Protein AF-A0A948UMJ8-F1 (afdb_monomer_lite)

Sequence (281 aa):
MEESSENLFSGTKPPDIFIKQEVIEQEKKIYLKTPEEKRLETEEIKVDENGNKLIKELKGGVNKVYTIKFKNGGLGIFKPKSGEAFTATETLPGSQRERAAYLVNKFLGFDLIPTTVIREIDGEIGSLQEFIPDTKAYDGELDKFSLIDLGLLDYINFNRDRHPANLLTEKTNNKKIHAIDNGLTFTKIKMLGGGFIKDYPDVVKIRDIIFCDTPIPENTRERIEEFLSNKEKKELLRGSLSELLGHNNTEACFKRIEKVGQFAKKGKIETTDLLEKMTFE

Structure (mmCIF, N/CA/C/O backbone):
data_AF-A0A948UMJ8-F1
#
_entry.id   AF-A0A948UMJ8-F1
#
loop_
_atom_site.group_PDB
_atom_site.id
_atom_site.type_symbol
_atom_site.label_atom_id
_atom_site.label_alt_id
_atom_site.label_comp_id
_atom_site.label_asym_id
_atom_site.label_entity_id
_atom_site.label_seq_id
_atom_site.pdbx_PDB_ins_code
_atom_site.Cartn_x
_atom_site.Cartn_y
_atom_site.Cartn_z
_atom_site.occupancy
_atom_site.B_iso_or_equiv
_atom_site.auth_seq_id
_atom_site.auth_comp_id
_atom_site.auth_asym_id
_atom_site.auth_atom_id
_atom_site.pdbx_PDB_model_num
ATOM 1 N N . MET A 1 1 ? -75.980 -9.415 -27.166 1.00 40.09 1 MET A N 1
ATOM 2 C CA . MET A 1 1 ? -75.188 -10.107 -28.195 1.00 40.09 1 MET A CA 1
ATOM 3 C C . MET A 1 1 ? -73.792 -9.551 -28.097 1.00 40.09 1 MET A C 1
ATOM 5 O O . MET A 1 1 ? -73.634 -8.337 -28.068 1.00 40.09 1 MET A O 1
ATOM 9 N N . GLU A 1 2 ? -72.866 -10.464 -27.848 1.00 41.66 2 GLU A N 1
ATOM 10 C CA . GLU A 1 2 ? -71.433 -10.262 -27.679 1.00 41.66 2 GLU A CA 1
ATOM 11 C C . GLU A 1 2 ? -70.816 -9.581 -28.902 1.00 41.66 2 GLU A C 1
ATOM 13 O O . GLU A 1 2 ? -71.242 -9.851 -30.019 1.00 41.66 2 GLU A O 1
ATOM 18 N N . GLU A 1 3 ? -69.782 -8.767 -28.688 1.00 37.72 3 GLU A N 1
ATOM 19 C CA . GLU A 1 3 ? -68.502 -9.003 -29.358 1.00 37.72 3 GLU A CA 1
ATOM 20 C C . GLU A 1 3 ? -67.358 -8.287 -28.630 1.00 37.72 3 GLU A C 1
ATOM 22 O O . GLU A 1 3 ? -67.448 -7.142 -28.187 1.00 37.72 3 GLU A O 1
ATOM 27 N N . SER A 1 4 ? -66.304 -9.067 -28.452 1.00 36.50 4 SER A N 1
ATOM 28 C CA . SER A 1 4 ? -65.063 -8.847 -27.730 1.00 36.50 4 SER A CA 1
ATOM 29 C C . SER A 1 4 ? -64.050 -8.043 -28.545 1.00 36.50 4 SER A C 1
ATOM 31 O O . SER A 1 4 ? -63.768 -8.398 -29.686 1.00 36.50 4 SER A O 1
ATOM 33 N N . SER A 1 5 ? -63.393 -7.059 -27.929 1.00 38.06 5 SER A N 1
ATOM 34 C CA . SER A 1 5 ? -62.095 -6.559 -28.400 1.00 38.06 5 SER A CA 1
ATOM 35 C C . SER A 1 5 ? -61.016 -6.931 -27.383 1.00 38.06 5 SER A C 1
ATOM 37 O O . SER A 1 5 ? -60.951 -6.357 -26.293 1.00 38.06 5 SER A O 1
ATOM 39 N N . GLU A 1 6 ? -60.213 -7.933 -27.732 1.00 39.62 6 GLU A N 1
ATOM 40 C CA . GLU A 1 6 ? -59.090 -8.437 -26.947 1.00 39.62 6 GLU A CA 1
ATOM 41 C C . GLU A 1 6 ? -57.933 -7.433 -26.849 1.00 39.62 6 GLU A C 1
ATOM 43 O O . GLU A 1 6 ? -57.590 -6.714 -27.788 1.00 39.62 6 GLU A O 1
ATOM 48 N N . ASN A 1 7 ? -57.310 -7.447 -25.671 1.00 41.66 7 ASN A N 1
ATOM 49 C CA . ASN A 1 7 ? -56.039 -6.821 -25.337 1.00 41.66 7 ASN A CA 1
ATOM 50 C C . ASN A 1 7 ? -54.897 -7.305 -26.245 1.00 41.66 7 ASN A C 1
ATOM 52 O O . ASN A 1 7 ? -54.567 -8.488 -26.245 1.00 41.66 7 ASN A O 1
ATOM 56 N N . LEU A 1 8 ? -54.174 -6.370 -26.864 1.00 39.19 8 LEU A N 1
ATOM 57 C CA . LEU A 1 8 ? -52.801 -6.580 -27.333 1.00 39.19 8 LEU A CA 1
ATOM 58 C C . LEU A 1 8 ? -51.917 -5.416 -26.874 1.00 39.19 8 LEU A C 1
ATOM 60 O O . LEU A 1 8 ? -51.640 -4.482 -27.615 1.00 39.19 8 LEU A O 1
ATOM 64 N N . PHE A 1 9 ? -51.439 -5.502 -25.634 1.00 38.62 9 PHE A N 1
ATOM 65 C CA . PHE A 1 9 ? -50.182 -4.872 -25.234 1.00 38.62 9 PHE A CA 1
ATOM 66 C C . PHE A 1 9 ? -49.319 -5.941 -24.570 1.00 38.62 9 PHE A C 1
ATOM 68 O O . PHE A 1 9 ? -49.351 -6.162 -23.361 1.00 38.62 9 PHE A O 1
ATOM 75 N N . SER A 1 10 ? -48.557 -6.646 -25.405 1.00 35.97 10 SER A N 1
ATOM 76 C CA . SER A 1 10 ? -47.444 -7.481 -24.975 1.00 35.97 10 SER A CA 1
ATOM 77 C C . SER A 1 10 ? -46.364 -6.578 -24.378 1.00 35.97 10 SER A C 1
ATOM 79 O O . SER A 1 10 ? -45.594 -5.946 -25.102 1.00 35.97 10 SER A O 1
ATOM 81 N N . GLY A 1 11 ? -46.311 -6.502 -23.050 1.00 39.62 11 GLY A N 1
ATOM 82 C CA . GLY A 1 11 ? -45.173 -5.940 -22.337 1.00 39.62 11 GLY A CA 1
ATOM 83 C C . GLY A 1 11 ? -43.958 -6.843 -22.522 1.00 39.62 11 GLY A C 1
ATOM 84 O O . GLY A 1 11 ? -43.756 -7.784 -21.757 1.00 39.62 11 GLY A O 1
ATOM 85 N N . THR A 1 12 ? -43.137 -6.577 -23.536 1.00 41.31 12 THR A N 1
ATOM 86 C CA . THR A 1 12 ? -41.792 -7.147 -23.603 1.00 41.31 12 THR A CA 1
ATOM 87 C C . THR A 1 12 ? -40.959 -6.493 -22.508 1.00 41.31 12 THR A C 1
ATOM 89 O O . THR A 1 12 ? -40.536 -5.343 -22.628 1.00 41.31 12 THR A O 1
ATOM 92 N N . LYS A 1 13 ? -40.756 -7.230 -21.414 1.00 50.97 13 LYS A N 1
ATOM 93 C CA . LYS A 1 13 ? -39.723 -6.953 -20.411 1.00 50.97 13 LYS A CA 1
ATOM 94 C C . LYS A 1 13 ? -38.391 -6.749 -21.162 1.00 50.97 13 LYS A C 1
ATOM 96 O O . LYS A 1 13 ? -38.086 -7.582 -22.020 1.00 50.97 13 LYS A O 1
ATOM 101 N N . PRO A 1 14 ? -37.619 -5.672 -20.922 1.00 42.00 14 PRO A N 1
ATOM 102 C CA . PRO A 1 14 ? -36.319 -5.522 -21.569 1.00 42.00 14 PRO A CA 1
ATOM 103 C C . PRO A 1 14 ? -35.438 -6.741 -21.230 1.00 42.00 14 PRO A C 1
ATOM 105 O O . PRO A 1 14 ? -35.527 -7.259 -20.114 1.00 42.00 14 PRO A O 1
ATOM 108 N N . PRO A 1 15 ? -34.659 -7.254 -22.198 1.00 44.62 15 PRO A N 1
ATOM 109 C CA . PRO A 1 15 ? -34.126 -8.608 -22.143 1.00 44.62 15 PRO A CA 1
ATOM 110 C C . PRO A 1 15 ? -33.009 -8.744 -21.106 1.00 44.62 15 PRO A C 1
ATOM 112 O O . PRO A 1 15 ? -32.257 -7.801 -20.858 1.00 44.62 15 PRO A O 1
ATOM 115 N N . ASP A 1 16 ? -32.858 -9.970 -20.597 1.00 51.19 16 ASP A N 1
ATOM 116 C CA . ASP A 1 16 ? -31.855 -10.498 -19.650 1.00 51.19 16 ASP A CA 1
ATOM 117 C C . ASP A 1 16 ? -30.377 -10.146 -19.934 1.00 51.19 16 ASP A C 1
ATOM 119 O O . ASP A 1 16 ? -29.485 -10.563 -19.199 1.00 51.19 16 ASP A O 1
ATOM 123 N N . ILE A 1 17 ? -30.081 -9.398 -20.996 1.00 44.06 17 ILE A N 1
ATOM 124 C CA . ILE A 1 17 ? -28.739 -8.965 -21.393 1.00 44.06 17 ILE A CA 1
ATOM 125 C C . ILE A 1 17 ? -28.171 -7.956 -20.390 1.00 44.06 17 ILE A C 1
ATOM 127 O O . ILE A 1 17 ? -27.034 -8.126 -19.963 1.00 44.06 17 ILE A O 1
ATOM 131 N N . PHE A 1 18 ? -28.956 -6.962 -19.958 1.00 46.62 18 PHE A N 1
ATOM 132 C CA . PHE A 1 18 ? -28.489 -5.983 -18.965 1.00 46.62 18 PHE A CA 1
ATOM 133 C C . PHE A 1 18 ? -28.234 -6.637 -17.605 1.00 46.62 18 PHE A C 1
ATOM 135 O O . PHE A 1 18 ? -27.192 -6.408 -17.002 1.00 46.62 18 PHE A O 1
ATOM 142 N N . ILE A 1 19 ? -29.127 -7.541 -17.187 1.00 49.91 19 ILE A N 1
ATOM 143 C CA . ILE A 1 19 ? -28.974 -8.306 -15.945 1.00 49.91 19 ILE A CA 1
ATOM 144 C C . ILE A 1 19 ? -27.747 -9.221 -16.036 1.00 49.91 19 ILE A C 1
ATOM 146 O O . ILE A 1 19 ? -26.950 -9.260 -15.109 1.00 49.91 19 ILE A O 1
ATOM 150 N N . LYS A 1 20 ? -27.528 -9.919 -17.160 1.00 50.47 20 LYS A N 1
ATOM 151 C CA . LYS A 1 20 ? -26.318 -10.737 -17.350 1.00 50.47 20 LYS A CA 1
ATOM 152 C C . LYS A 1 20 ? -25.042 -9.907 -17.332 1.00 50.47 20 LYS A C 1
ATOM 154 O O . LYS A 1 20 ? -24.044 -10.376 -16.806 1.00 50.47 20 LYS A O 1
ATOM 159 N N . GLN A 1 21 ? -25.049 -8.708 -17.904 1.00 48.19 21 GLN A N 1
ATOM 160 C CA . GLN A 1 21 ? -23.859 -7.866 -17.974 1.00 48.19 21 GLN A CA 1
ATOM 161 C C . GLN A 1 21 ? -23.515 -7.256 -16.608 1.00 48.19 21 GLN A C 1
ATOM 163 O O . GLN A 1 21 ? -22.356 -7.326 -16.206 1.00 48.19 21 GLN A O 1
ATOM 168 N N . GLU A 1 22 ? -24.515 -6.796 -15.848 1.00 51.66 22 GLU A N 1
ATOM 169 C CA . GLU A 1 22 ? -24.345 -6.370 -14.452 1.00 51.66 22 GLU A CA 1
ATOM 170 C C . GLU A 1 22 ? -23.918 -7.526 -13.542 1.00 51.66 22 GLU A C 1
ATOM 172 O O . GLU A 1 22 ? -23.031 -7.350 -12.711 1.00 51.66 22 GLU A O 1
ATOM 177 N N . VAL A 1 23 ? -24.493 -8.721 -13.716 1.00 48.59 23 VAL A N 1
ATOM 178 C CA . VAL A 1 23 ? -24.097 -9.921 -12.963 1.00 48.59 23 VAL A CA 1
ATOM 179 C C . VAL A 1 23 ? -22.668 -10.331 -13.317 1.00 48.59 23 VAL A C 1
ATOM 181 O O . VAL A 1 23 ? -21.894 -10.588 -12.409 1.00 48.59 23 VAL A O 1
ATOM 184 N N . ILE A 1 24 ? -22.255 -10.296 -14.589 1.00 54.78 24 ILE A N 1
ATOM 185 C CA . ILE A 1 24 ? -20.867 -10.581 -14.998 1.00 54.78 24 ILE A CA 1
ATOM 186 C C . ILE A 1 24 ? -19.894 -9.521 -14.457 1.00 54.78 24 ILE A C 1
ATOM 188 O O . ILE A 1 24 ? -18.787 -9.861 -14.039 1.00 54.78 24 ILE A O 1
ATOM 192 N N . GLU A 1 25 ? -20.266 -8.241 -14.441 1.00 56.72 25 GLU A N 1
ATOM 193 C CA . GLU A 1 25 ? -19.445 -7.172 -13.854 1.00 56.72 25 GLU A CA 1
ATOM 194 C C . GLU A 1 25 ? -19.357 -7.276 -12.326 1.00 56.72 25 GLU A C 1
ATOM 196 O O . GLU A 1 25 ? -18.274 -7.100 -11.758 1.00 56.72 25 GLU A O 1
ATOM 201 N N . GLN A 1 26 ? -20.455 -7.628 -11.653 1.00 51.12 26 GLN A N 1
ATOM 202 C CA . GLN A 1 26 ? -20.472 -7.924 -10.220 1.00 51.12 26 GLN A CA 1
ATOM 203 C C . GLN A 1 26 ? -19.670 -9.188 -9.891 1.00 51.12 26 GLN A C 1
ATOM 205 O O . GLN A 1 26 ? -18.878 -9.178 -8.952 1.00 51.12 26 GLN A O 1
ATOM 210 N N . GLU A 1 27 ? -19.797 -10.255 -10.674 1.00 46.44 27 GLU A N 1
ATOM 211 C CA . GLU A 1 27 ? -19.058 -11.508 -10.499 1.00 46.44 27 GLU A CA 1
ATOM 212 C C . GLU A 1 27 ? -17.559 -11.317 -10.758 1.00 46.44 27 GLU A C 1
ATOM 214 O O . GLU A 1 27 ? -16.745 -11.790 -9.962 1.00 46.44 27 GLU A O 1
ATOM 219 N N . LYS A 1 28 ? -17.165 -10.527 -11.770 1.00 54.09 28 LYS A N 1
ATOM 220 C CA . LYS A 1 28 ? -15.768 -10.091 -11.961 1.00 54.09 28 LYS A CA 1
ATOM 221 C C . LYS A 1 28 ? -15.257 -9.277 -10.769 1.00 54.09 28 LYS A C 1
ATOM 223 O O . LYS A 1 28 ? -14.134 -9.505 -10.320 1.00 54.09 28 LYS A O 1
ATOM 228 N N . LYS A 1 29 ? -16.078 -8.386 -10.193 1.00 51.78 29 LYS A N 1
ATOM 229 C CA . LYS A 1 29 ? -15.758 -7.667 -8.941 1.00 51.78 29 LYS A CA 1
ATOM 230 C C . LYS A 1 29 ? -15.616 -8.604 -7.730 1.00 51.78 29 LYS A C 1
ATOM 232 O O . LYS A 1 29 ? -14.800 -8.330 -6.851 1.00 51.78 29 LYS A O 1
ATOM 237 N N . ILE A 1 30 ? -16.367 -9.706 -7.668 1.00 49.25 30 ILE A N 1
ATOM 238 C CA . ILE A 1 30 ? -16.351 -10.680 -6.560 1.00 49.25 30 ILE A CA 1
ATOM 239 C C . ILE A 1 30 ? -15.169 -11.658 -6.657 1.00 49.25 30 ILE A C 1
ATOM 241 O O . ILE A 1 30 ? -14.603 -12.014 -5.618 1.00 49.25 30 ILE A O 1
ATOM 245 N N . TYR A 1 31 ? -14.765 -12.057 -7.870 1.00 51.31 31 TYR A N 1
ATOM 246 C CA . TYR A 1 31 ? -13.582 -12.900 -8.118 1.00 51.31 31 TYR A CA 1
ATOM 247 C C . TYR A 1 31 ? -12.265 -12.181 -7.797 1.00 51.31 31 TYR A C 1
ATOM 249 O O . TYR A 1 31 ? -11.234 -12.808 -7.564 1.00 51.31 31 TYR A O 1
ATOM 257 N N . LEU A 1 32 ? -12.312 -10.850 -7.745 1.00 59.06 32 LEU A N 1
ATOM 258 C CA . LEU A 1 32 ? -11.172 -10.012 -7.421 1.00 59.06 32 LEU A CA 1
ATOM 259 C C . LEU A 1 32 ? -10.851 -9.952 -5.936 1.00 59.06 32 LEU A C 1
ATOM 261 O O . LEU A 1 32 ? -9.694 -9.706 -5.621 1.00 59.06 32 LEU A O 1
ATOM 265 N N . LYS A 1 33 ? -11.810 -10.140 -5.024 1.00 81.31 33 LYS A N 1
ATOM 266 C CA . LYS A 1 33 ? -11.553 -9.958 -3.587 1.00 81.31 33 LYS A CA 1
ATOM 267 C C . LYS A 1 33 ? -11.060 -11.250 -2.940 1.00 81.31 33 LYS A C 1
ATOM 269 O O . LYS A 1 33 ? -11.767 -12.260 -2.969 1.00 81.31 33 LYS A O 1
ATOM 274 N N . THR A 1 34 ? -9.876 -11.211 -2.330 1.00 89.38 34 THR A N 1
ATOM 275 C CA . THR A 1 34 ? -9.328 -12.332 -1.560 1.00 89.38 34 THR A CA 1
ATOM 276 C C . THR A 1 34 ? -10.175 -12.595 -0.309 1.00 89.38 34 THR A C 1
ATOM 278 O O . THR A 1 34 ? -10.937 -11.719 0.123 1.00 89.38 34 THR A O 1
ATOM 281 N N . PRO A 1 35 ? -10.069 -13.789 0.299 1.00 91.62 35 PRO A N 1
ATOM 282 C CA . PRO A 1 35 ? -10.688 -14.063 1.593 1.00 91.62 35 PRO A CA 1
ATOM 283 C C . PRO A 1 35 ? -10.320 -13.027 2.665 1.00 91.62 35 PRO A C 1
ATOM 285 O O . PRO A 1 35 ? -11.179 -12.624 3.446 1.00 91.62 35 PRO A O 1
ATOM 288 N N . GLU A 1 36 ? -9.080 -12.541 2.667 1.00 92.94 36 GLU A N 1
ATOM 289 C CA . GLU A 1 36 ? -8.581 -11.535 3.608 1.00 92.94 36 GLU A CA 1
ATOM 290 C C . GLU A 1 36 ? -9.235 -10.168 3.375 1.00 92.94 36 GLU A C 1
ATOM 292 O O . GLU A 1 36 ? -9.613 -9.502 4.339 1.00 92.94 36 GLU A O 1
ATOM 297 N N . GLU A 1 37 ? -9.428 -9.762 2.114 1.00 95.56 37 GLU A N 1
ATOM 298 C CA . GLU A 1 37 ? -10.156 -8.531 1.783 1.00 95.56 37 GLU A CA 1
ATOM 299 C C . GLU A 1 37 ? -11.614 -8.623 2.231 1.00 95.56 37 GLU A C 1
ATOM 301 O O . GLU A 1 37 ? -12.102 -7.726 2.916 1.00 95.56 37 GLU A O 1
ATOM 306 N N . LYS A 1 38 ? -12.294 -9.732 1.908 1.00 94.19 38 LYS A N 1
ATOM 307 C CA . LYS A 1 38 ? -13.682 -9.966 2.335 1.00 94.19 38 LYS A CA 1
ATOM 308 C C . LYS A 1 38 ? -13.790 -9.931 3.857 1.00 94.19 38 LYS A C 1
ATOM 310 O O . LYS A 1 38 ? -14.655 -9.241 4.385 1.00 94.19 38 LYS A O 1
ATOM 315 N N . ARG A 1 39 ? -12.865 -10.592 4.562 1.00 94.50 39 ARG A N 1
ATOM 316 C CA . ARG A 1 39 ? -12.780 -10.555 6.026 1.00 94.50 39 ARG A CA 1
ATOM 317 C C . ARG A 1 39 ? -12.655 -9.121 6.534 1.00 94.50 39 ARG A C 1
ATOM 319 O O . ARG A 1 39 ? -13.439 -8.727 7.385 1.00 94.50 39 ARG A O 1
ATOM 326 N N . LEU A 1 40 ? -11.713 -8.325 6.031 1.00 95.81 40 LEU A N 1
ATOM 327 C CA . LEU A 1 40 ? -11.545 -6.941 6.494 1.00 95.81 40 LEU A CA 1
ATOM 328 C C . LEU A 1 40 ? -12.759 -6.055 6.202 1.00 95.81 40 LEU A C 1
ATOM 330 O O . LEU A 1 40 ? -13.041 -5.151 6.986 1.00 95.81 40 LEU A O 1
ATOM 334 N N . GLU A 1 41 ? -13.479 -6.297 5.110 1.00 95.06 41 GLU A N 1
ATOM 335 C CA . GLU A 1 41 ? -14.687 -5.546 4.758 1.00 95.06 41 GLU A CA 1
ATOM 336 C C . GLU A 1 41 ? -15.872 -5.886 5.666 1.00 95.06 41 GLU A C 1
ATOM 338 O O . GLU A 1 41 ? -16.593 -4.983 6.093 1.00 95.06 41 GLU A O 1
ATOM 343 N N . THR A 1 42 ? -16.069 -7.170 5.980 1.00 94.50 42 THR A N 1
ATOM 344 C CA . THR A 1 42 ? -17.302 -7.644 6.627 1.00 94.50 42 THR A CA 1
ATOM 345 C C . THR A 1 42 ? -17.156 -7.941 8.112 1.00 94.50 42 THR A C 1
ATOM 347 O O . THR A 1 42 ? -18.157 -7.954 8.820 1.00 94.50 42 THR A O 1
ATOM 350 N N . GLU A 1 43 ? -15.943 -8.198 8.604 1.00 96.31 43 GLU A N 1
ATOM 351 C CA . GLU A 1 43 ? -15.731 -8.626 9.986 1.00 96.31 43 GLU A CA 1
ATOM 352 C C . GLU A 1 43 ? -16.216 -7.564 10.976 1.00 96.31 43 GLU A C 1
ATOM 354 O O . GLU A 1 43 ? -15.900 -6.373 10.861 1.00 96.31 43 GLU A O 1
ATOM 359 N N . GLU A 1 44 ? -16.984 -8.006 11.967 1.00 96.81 44 GLU A N 1
ATOM 360 C CA . GLU A 1 44 ? -17.596 -7.124 12.946 1.00 96.81 44 GLU A CA 1
ATOM 361 C C . GLU A 1 44 ? -16.558 -6.573 13.925 1.00 96.81 44 GLU A C 1
ATOM 363 O O . GLU A 1 44 ? -15.671 -7.276 14.417 1.00 96.81 44 GLU A O 1
ATOM 368 N N . ILE A 1 45 ? -16.692 -5.289 14.249 1.00 97.25 45 ILE A N 1
ATOM 369 C CA . ILE A 1 45 ? -15.846 -4.646 15.252 1.00 97.25 45 ILE A CA 1
ATOM 370 C C . ILE A 1 45 ? -16.285 -5.144 16.629 1.00 97.25 45 ILE A C 1
ATOM 372 O O . ILE A 1 45 ? -17.474 -5.163 16.955 1.00 97.25 45 ILE A O 1
ATOM 376 N N . LYS A 1 46 ? -15.318 -5.571 17.441 1.00 97.25 46 LYS A N 1
ATOM 377 C CA . LYS A 1 46 ? -15.565 -6.026 18.806 1.00 97.25 46 LYS A CA 1
ATOM 378 C C . LYS A 1 46 ? -16.089 -4.862 19.642 1.00 97.25 46 LYS A C 1
ATOM 380 O O . LYS A 1 46 ? -15.589 -3.749 19.522 1.00 97.25 46 LYS A O 1
ATOM 385 N N . VAL A 1 47 ? -17.054 -5.144 20.510 1.00 96.44 47 VAL A N 1
ATOM 386 C CA . VAL A 1 47 ? -17.577 -4.195 21.499 1.00 96.44 47 VAL A CA 1
ATOM 387 C C . VAL A 1 47 ? -17.114 -4.576 22.906 1.00 96.44 47 VAL A C 1
ATOM 389 O O . VAL A 1 47 ? -16.825 -5.750 23.164 1.00 96.44 47 VAL A O 1
ATOM 392 N N . ASP A 1 48 ? -16.981 -3.587 23.786 1.00 94.75 48 ASP A N 1
ATOM 393 C CA . ASP A 1 48 ? -16.744 -3.787 25.217 1.00 94.75 48 ASP A CA 1
ATOM 394 C C . ASP A 1 48 ? -18.044 -4.122 25.977 1.00 94.75 48 ASP A C 1
ATOM 396 O O . ASP A 1 48 ? -19.125 -4.226 25.393 1.00 94.75 48 ASP A O 1
ATOM 400 N N . GLU A 1 49 ? -17.932 -4.309 27.293 1.00 94.25 49 GLU A N 1
ATOM 401 C CA . GLU A 1 49 ? -19.058 -4.599 28.197 1.00 94.25 49 GLU A CA 1
ATOM 402 C C . GLU A 1 49 ? -20.112 -3.481 28.264 1.00 94.25 49 GLU A C 1
ATOM 404 O O . GLU A 1 49 ? -21.258 -3.738 28.622 1.00 94.25 49 GLU A O 1
ATOM 409 N N . ASN A 1 50 ? -19.743 -2.261 27.865 1.00 93.50 50 ASN A N 1
ATOM 410 C CA . ASN A 1 50 ? -20.615 -1.090 27.828 1.00 93.50 50 ASN A CA 1
ATOM 411 C C . ASN A 1 50 ? -21.222 -0.863 26.430 1.00 93.50 50 ASN A C 1
ATOM 413 O O . ASN A 1 50 ? -21.945 0.110 26.224 1.00 93.50 50 ASN A O 1
ATOM 417 N N . GLY A 1 51 ? -20.934 -1.743 25.463 1.00 91.38 51 GLY A N 1
ATOM 418 C CA . GLY A 1 51 ? -21.413 -1.647 24.085 1.00 91.38 51 GLY A CA 1
ATOM 419 C C . GLY A 1 51 ? -20.593 -0.721 23.180 1.00 91.38 51 GLY A C 1
ATOM 420 O O . GLY A 1 51 ? -20.981 -0.507 22.031 1.00 91.38 51 GLY A O 1
ATOM 421 N N . ASN A 1 52 ? -19.452 -0.198 23.637 1.00 93.56 52 ASN A N 1
ATOM 422 C CA . ASN A 1 52 ? -18.597 0.663 22.820 1.00 93.56 52 ASN A CA 1
ATOM 423 C C . ASN A 1 52 ? -17.722 -0.172 21.886 1.00 93.56 52 ASN A C 1
ATOM 425 O O . ASN A 1 52 ? -17.095 -1.146 22.308 1.00 93.56 52 ASN A O 1
ATOM 429 N N . LYS A 1 53 ? -17.615 0.233 20.616 1.00 94.56 53 LYS A N 1
ATOM 430 C CA . LYS A 1 53 ? -16.689 -0.388 19.661 1.00 94.56 53 LYS A CA 1
ATOM 431 C C . LYS A 1 53 ? -15.242 -0.201 20.120 1.00 94.56 53 LYS A C 1
ATOM 433 O O . LYS A 1 53 ? -14.835 0.893 20.502 1.00 94.56 53 LYS A O 1
ATOM 438 N N . LEU A 1 54 ? -14.442 -1.261 20.027 1.00 95.38 54 LEU A N 1
ATOM 439 C CA . LEU A 1 54 ? -13.017 -1.256 20.351 1.00 95.38 54 LEU A CA 1
ATOM 440 C C . LEU A 1 54 ? -12.205 -0.600 19.229 1.00 95.38 54 LEU A C 1
ATOM 442 O O . LEU A 1 54 ? -11.510 -1.265 18.455 1.00 95.38 54 LEU A O 1
ATOM 446 N N . ILE A 1 55 ? -12.322 0.723 19.172 1.00 95.38 55 ILE A N 1
ATOM 447 C CA . ILE A 1 55 ? -11.629 1.625 18.260 1.00 95.38 55 ILE A CA 1
ATOM 448 C C . ILE A 1 55 ? -10.786 2.570 19.111 1.00 95.38 55 ILE A C 1
ATOM 450 O O . ILE A 1 55 ? -11.309 3.256 19.987 1.00 95.38 55 ILE A O 1
ATOM 454 N N . LYS A 1 56 ? -9.473 2.610 18.880 1.00 95.69 56 LYS A N 1
ATOM 455 C CA . LYS A 1 56 ? -8.558 3.458 19.654 1.00 95.69 56 LYS A CA 1
ATOM 456 C C . LYS A 1 56 ? -7.658 4.266 18.739 1.00 95.69 56 LYS A C 1
ATOM 458 O O . LYS A 1 56 ? -6.907 3.695 17.952 1.00 95.69 56 LYS A O 1
ATOM 463 N N . GLU A 1 57 ? -7.691 5.584 18.892 1.00 94.62 57 GLU A N 1
ATOM 464 C CA . GLU A 1 57 ? -6.809 6.496 18.167 1.00 94.62 57 GLU A CA 1
ATOM 465 C C . GLU A 1 57 ? -5.337 6.288 18.564 1.00 94.62 57 GLU A C 1
ATOM 467 O O . GLU A 1 57 ? -4.989 6.213 19.749 1.00 94.62 57 GLU A O 1
ATOM 472 N N . LEU A 1 58 ? -4.468 6.204 17.559 1.00 91.06 58 LEU A N 1
ATOM 473 C CA . LEU A 1 58 ? -3.022 6.268 17.701 1.00 91.06 58 LEU A CA 1
ATOM 474 C C . LEU A 1 58 ? -2.591 7.733 17.642 1.00 91.06 58 LEU A C 1
ATOM 476 O O . LEU A 1 58 ? -2.766 8.408 16.631 1.00 91.06 58 LEU A O 1
ATOM 480 N N . LYS A 1 59 ? -2.012 8.222 18.739 1.00 86.94 59 LYS A N 1
ATOM 481 C CA . LYS A 1 59 ? -1.506 9.595 18.836 1.00 86.94 59 LYS A CA 1
ATOM 482 C C . LYS A 1 59 ? -0.080 9.693 18.287 1.00 86.94 59 LYS A C 1
ATOM 484 O O . LYS A 1 59 ? 0.677 8.731 18.375 1.00 86.94 59 LYS A O 1
ATOM 489 N N . GLY A 1 60 ? 0.294 10.879 17.802 1.00 73.88 60 GLY A N 1
ATOM 490 C CA . GLY A 1 60 ? 1.671 11.215 17.406 1.00 73.88 60 GLY A CA 1
ATOM 491 C C . GLY A 1 60 ? 1.912 11.344 15.899 1.00 73.88 60 GLY A C 1
ATOM 492 O O . GLY A 1 60 ? 2.992 11.775 15.509 1.00 73.88 60 GLY A O 1
ATOM 493 N N . GLY A 1 61 ? 0.924 11.014 15.063 1.00 76.62 61 GLY A N 1
ATOM 494 C CA . GLY A 1 61 ? 0.950 11.272 13.620 1.00 76.62 61 GLY A CA 1
ATOM 495 C C . GLY A 1 61 ? 0.287 12.600 13.242 1.00 76.62 61 GLY A C 1
ATOM 496 O O . GLY A 1 61 ? -0.460 13.180 14.028 1.00 76.62 61 GLY A O 1
ATOM 497 N N . VAL A 1 62 ? 0.544 13.067 12.016 1.00 79.94 62 VAL A N 1
ATOM 498 C CA . VAL A 1 62 ? -0.112 14.266 11.452 1.00 79.94 62 VAL A CA 1
ATOM 499 C C . VAL A 1 62 ? -1.555 13.967 11.020 1.00 79.94 62 VAL A C 1
ATOM 501 O O . VAL A 1 62 ? -2.415 14.840 11.081 1.00 79.94 62 VAL A O 1
ATOM 504 N N . ASN A 1 63 ? -1.825 12.722 10.620 1.00 86.19 63 ASN A N 1
ATOM 505 C CA . ASN A 1 63 ? -3.159 12.234 10.277 1.00 86.19 63 ASN A CA 1
ATOM 506 C C . ASN A 1 63 ? -3.771 11.466 11.453 1.00 86.19 63 ASN A C 1
ATOM 508 O O . ASN A 1 63 ? -3.049 10.834 12.228 1.00 86.19 63 ASN A O 1
ATOM 512 N N . LYS A 1 64 ? -5.104 11.445 11.541 1.00 91.38 64 LYS A N 1
ATOM 513 C CA . LYS A 1 64 ? -5.800 10.565 12.488 1.00 91.38 64 LYS A CA 1
ATOM 514 C C . LYS A 1 64 ? -5.677 9.117 12.030 1.00 91.38 64 LYS A C 1
ATOM 516 O O . LYS A 1 64 ? -5.973 8.785 10.882 1.00 91.38 64 LYS A O 1
ATOM 521 N N . VAL A 1 65 ? -5.277 8.251 12.950 1.00 94.50 65 VAL A N 1
ATOM 522 C CA . VAL A 1 65 ? -5.123 6.815 12.717 1.00 94.50 65 VAL A CA 1
ATOM 523 C C . VAL A 1 65 ? -5.767 6.078 13.878 1.00 94.50 65 VAL A C 1
ATOM 525 O O . VAL A 1 65 ? -5.576 6.455 15.030 1.00 94.50 65 VAL A O 1
ATOM 528 N N . TYR A 1 66 ? -6.508 5.014 13.596 1.00 96.94 66 TYR A N 1
ATOM 529 C CA . TYR A 1 66 ? -7.219 4.234 14.601 1.00 96.94 66 TYR A CA 1
ATOM 530 C C . TYR A 1 66 ? -6.824 2.766 14.523 1.00 96.94 66 TYR A C 1
ATOM 532 O O . TYR A 1 66 ? -6.734 2.185 13.447 1.00 96.94 66 TYR A O 1
ATOM 540 N N . THR A 1 67 ? -6.630 2.146 15.677 1.00 97.19 67 THR A N 1
ATOM 541 C CA . THR A 1 67 ? -6.588 0.688 15.811 1.00 97.19 67 THR A CA 1
ATOM 542 C C . THR A 1 67 ? -8.001 0.159 15.993 1.00 97.19 67 THR A C 1
ATOM 544 O O . THR A 1 67 ? -8.767 0.696 16.792 1.00 97.19 67 THR A O 1
ATOM 547 N N . ILE A 1 68 ? -8.332 -0.897 15.258 1.00 97.44 68 ILE A N 1
ATOM 548 C CA . ILE A 1 68 ? -9.617 -1.592 15.297 1.00 97.44 68 ILE A CA 1
ATOM 549 C C . ILE A 1 68 ? -9.374 -3.001 15.820 1.00 97.44 68 ILE A C 1
ATOM 551 O O . ILE A 1 68 ? -8.479 -3.692 15.330 1.00 97.44 68 ILE A O 1
ATOM 555 N N . LYS A 1 69 ? -10.184 -3.446 16.783 1.00 97.50 69 LYS A N 1
ATOM 556 C CA . LYS A 1 69 ? -10.228 -4.853 17.191 1.00 97.50 69 LYS A CA 1
ATOM 557 C C . LYS A 1 69 ? -11.503 -5.508 16.687 1.00 97.50 69 LYS A C 1
ATOM 559 O O . LYS A 1 69 ? -12.601 -5.041 16.975 1.00 97.50 69 LYS A O 1
ATOM 564 N N . PHE A 1 70 ? -11.353 -6.608 15.969 1.00 97.19 70 PHE A N 1
ATOM 565 C CA . PHE A 1 70 ? -12.455 -7.386 15.416 1.00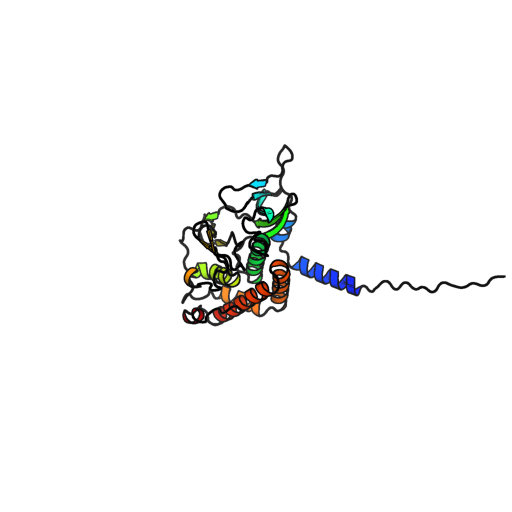 97.19 70 PHE A CA 1
ATOM 566 C C . PHE A 1 70 ? -12.961 -8.453 16.394 1.00 97.19 70 PHE A C 1
ATOM 568 O O . PHE A 1 70 ? -12.241 -8.854 17.318 1.00 97.19 70 PHE A O 1
ATOM 575 N N . LYS A 1 71 ? -14.202 -8.927 16.210 1.00 96.12 71 LYS A N 1
ATOM 576 C CA . LYS A 1 71 ? -14.801 -9.982 17.049 1.00 96.12 71 LYS A CA 1
ATOM 577 C C . LYS A 1 71 ? -14.007 -11.284 16.983 1.00 96.12 71 LYS A C 1
ATOM 579 O O . LYS A 1 71 ? -13.778 -11.890 18.028 1.00 96.12 71 LYS A O 1
ATOM 584 N N . ASN A 1 72 ? -13.506 -11.647 15.803 1.00 93.44 72 ASN A N 1
ATOM 585 C CA . ASN A 1 72 ? -12.621 -12.801 15.604 1.00 93.44 72 ASN A CA 1
ATOM 586 C C . ASN A 1 72 ? -11.218 -12.672 16.247 1.00 93.44 72 ASN A C 1
ATOM 588 O O . ASN A 1 72 ? -10.404 -13.581 16.125 1.00 93.44 72 ASN A O 1
ATOM 592 N N . GLY A 1 73 ? -10.910 -11.554 16.916 1.00 93.44 73 GLY A N 1
ATOM 593 C CA . GLY A 1 73 ? -9.617 -11.307 17.559 1.00 93.44 73 GLY A CA 1
ATOM 594 C C . GLY A 1 73 ? -8.566 -10.649 16.663 1.00 93.44 73 GLY A C 1
ATOM 595 O O . GLY A 1 73 ? -7.548 -10.196 17.183 1.00 93.44 73 GLY A O 1
ATOM 596 N N . GLY A 1 74 ? -8.824 -10.531 15.359 1.00 94.50 74 GLY A N 1
ATOM 597 C CA . GLY A 1 74 ? -7.973 -9.809 14.421 1.00 94.50 74 GLY A CA 1
ATOM 598 C C . GLY A 1 74 ? -7.888 -8.313 14.727 1.00 94.50 74 GLY A C 1
ATOM 599 O O . GLY A 1 74 ? -8.744 -7.735 15.405 1.00 94.50 74 GLY A O 1
ATOM 600 N N . LEU A 1 75 ? -6.852 -7.678 14.185 1.00 96.88 75 LEU A N 1
ATOM 601 C CA . LEU A 1 75 ? -6.586 -6.253 14.343 1.00 96.88 75 LEU A CA 1
ATOM 602 C C . LEU A 1 75 ? -6.507 -5.562 12.977 1.00 96.88 75 LEU A C 1
ATOM 604 O O . LEU A 1 75 ? -6.131 -6.174 11.976 1.00 96.88 75 LEU A O 1
ATOM 608 N N . GLY A 1 76 ? -6.850 -4.277 12.947 1.00 97.56 76 GLY A N 1
ATOM 609 C CA . GLY A 1 76 ? -6.734 -3.438 11.759 1.00 97.56 76 GLY A CA 1
ATOM 610 C C . GLY A 1 76 ? -6.323 -2.008 12.090 1.00 97.56 76 GLY A C 1
ATOM 611 O O . GLY A 1 76 ? -6.508 -1.539 13.214 1.00 97.56 76 GLY A O 1
ATOM 612 N N . ILE A 1 77 ? -5.774 -1.320 11.096 1.00 97.88 77 ILE A N 1
ATOM 613 C CA . ILE A 1 77 ? -5.428 0.097 11.120 1.00 97.88 77 ILE A CA 1
ATOM 614 C C . ILE A 1 77 ? -6.379 0.838 10.187 1.00 97.88 77 ILE A C 1
ATOM 616 O O . ILE A 1 77 ? -6.366 0.625 8.978 1.00 97.88 77 ILE A O 1
ATOM 620 N N . PHE A 1 78 ? -7.205 1.707 10.754 1.00 98.00 78 PHE A N 1
ATOM 621 C CA . PHE A 1 78 ? -8.162 2.526 10.030 1.00 98.00 78 PHE A CA 1
ATOM 622 C C . PHE A 1 78 ? -7.678 3.975 9.934 1.00 98.00 78 PHE A C 1
ATOM 624 O O . PHE A 1 78 ? -7.363 4.601 10.948 1.00 98.00 78 PHE A O 1
ATOM 631 N N . LYS A 1 79 ? -7.632 4.512 8.715 1.00 96.00 79 LYS A N 1
ATOM 632 C CA . LYS A 1 79 ? -7.296 5.912 8.424 1.00 96.00 79 LYS A CA 1
ATOM 633 C C . LYS A 1 79 ? -8.496 6.566 7.722 1.00 96.00 79 LYS A C 1
ATOM 635 O O . LYS A 1 79 ? -8.688 6.317 6.527 1.00 96.00 79 LYS A O 1
ATOM 640 N N . PRO A 1 80 ? -9.339 7.337 8.434 1.00 95.12 80 PRO A N 1
ATOM 641 C CA . PRO A 1 80 ? -10.488 7.997 7.825 1.00 95.12 80 PRO A CA 1
ATOM 642 C C . PRO A 1 80 ? -10.043 9.139 6.918 1.00 95.12 80 PRO A C 1
ATOM 644 O O . PRO A 1 80 ? -9.108 9.873 7.242 1.00 95.12 80 PRO A O 1
ATOM 647 N N . LYS A 1 81 ? -10.782 9.355 5.829 1.00 91.25 81 LYS A N 1
ATOM 648 C CA . LYS A 1 81 ? -10.569 10.477 4.908 1.00 91.25 81 LYS A CA 1
ATOM 649 C C . LYS A 1 81 ? -10.633 11.829 5.627 1.00 91.25 81 LYS A C 1
ATOM 651 O O . LYS A 1 81 ? -9.825 12.705 5.342 1.00 91.25 81 LYS A O 1
ATOM 656 N N . SER A 1 82 ? -11.563 12.010 6.568 1.00 88.38 82 SER A N 1
ATOM 657 C CA . SER A 1 82 ? -11.696 13.255 7.347 1.00 88.38 82 SER A CA 1
ATOM 658 C C . SER A 1 82 ? -10.526 13.513 8.302 1.00 88.38 82 SER A C 1
ATOM 660 O O . SER A 1 82 ? -10.335 14.633 8.773 1.00 88.38 82 SER A O 1
ATOM 662 N N . GLY A 1 83 ? -9.749 12.471 8.609 1.00 84.81 83 GLY A N 1
ATOM 663 C CA . GLY A 1 83 ? -8.571 12.533 9.462 1.00 84.81 83 GLY A CA 1
ATOM 664 C C . GLY A 1 83 ? -7.286 12.879 8.721 1.00 84.81 83 GLY A C 1
ATOM 665 O O . GLY A 1 83 ? -6.246 12.997 9.366 1.00 84.81 83 GLY A O 1
ATOM 666 N N . GLU A 1 84 ? -7.335 13.012 7.396 1.00 84.44 84 GLU A N 1
ATOM 667 C CA . GLU A 1 84 ? -6.183 13.389 6.590 1.00 84.44 84 GLU A CA 1
ATOM 668 C C . GLU A 1 84 ? -5.968 14.907 6.653 1.00 84.44 84 GLU A C 1
ATOM 670 O O . GLU A 1 84 ? -6.828 15.696 6.257 1.00 84.44 84 GLU A O 1
ATOM 675 N N . ALA A 1 85 ? -4.783 15.335 7.082 1.00 74.25 85 ALA A N 1
ATOM 676 C CA . ALA A 1 85 ? -4.413 16.748 7.129 1.00 74.25 85 ALA A CA 1
ATOM 677 C C . ALA A 1 85 ? -4.290 17.390 5.727 1.00 74.25 85 ALA A C 1
ATOM 679 O O . ALA A 1 85 ? -4.238 18.613 5.609 1.00 74.25 85 ALA A O 1
ATOM 680 N N . PHE A 1 86 ? -4.257 16.579 4.660 1.00 63.84 86 PHE A N 1
ATOM 681 C CA . PHE A 1 86 ? -3.889 16.992 3.296 1.00 63.84 86 PHE A CA 1
ATOM 682 C C . PHE A 1 86 ? -5.045 16.991 2.290 1.00 63.84 86 PHE A C 1
ATOM 684 O O . PHE A 1 86 ? -4.816 17.211 1.100 1.00 63.84 86 PHE A O 1
ATOM 691 N N . THR A 1 87 ? -6.292 16.791 2.736 1.00 54.91 87 THR A N 1
ATOM 692 C CA . THR A 1 87 ? -7.463 16.798 1.833 1.00 54.91 87 THR A CA 1
ATOM 693 C C . THR A 1 87 ? -7.699 18.153 1.165 1.00 54.91 87 THR A C 1
ATOM 695 O O . THR A 1 87 ? -8.271 18.208 0.084 1.00 54.91 87 THR A O 1
ATOM 698 N N . ALA A 1 88 ? -7.236 19.253 1.769 1.00 51.75 88 ALA A N 1
ATOM 699 C CA . ALA A 1 88 ? -7.410 20.601 1.224 1.00 51.75 88 ALA A CA 1
ATOM 700 C C . ALA A 1 88 ? -6.493 20.914 0.026 1.00 51.75 88 ALA A C 1
ATOM 702 O O . ALA A 1 88 ? -6.702 21.917 -0.655 1.00 51.75 88 ALA A O 1
ATOM 703 N N . THR A 1 89 ? -5.451 20.111 -0.216 1.00 53.03 89 THR A N 1
ATOM 704 C CA . THR A 1 89 ? -4.429 20.411 -1.233 1.00 53.03 89 THR A CA 1
ATOM 705 C C . THR A 1 89 ? -4.378 19.423 -2.387 1.00 53.03 89 THR A C 1
ATOM 707 O O . THR A 1 89 ? -3.716 19.717 -3.374 1.00 53.03 89 THR A O 1
ATOM 710 N N . GLU A 1 90 ? -5.068 18.290 -2.273 1.00 66.31 90 GLU A N 1
ATOM 711 C CA . GLU A 1 90 ? -5.120 17.231 -3.281 1.00 66.31 90 GLU A CA 1
ATOM 712 C C . GLU A 1 90 ? -6.567 16.879 -3.598 1.00 66.31 90 GLU A C 1
ATOM 714 O O . GLU A 1 90 ? -7.437 16.899 -2.732 1.00 66.31 90 GLU A O 1
ATOM 719 N N . THR A 1 91 ? -6.816 16.480 -4.840 1.00 68.56 91 THR A N 1
ATOM 720 C CA . THR A 1 91 ? -8.135 15.998 -5.264 1.00 68.56 91 THR A CA 1
ATOM 721 C C . THR A 1 91 ? -8.399 14.551 -4.837 1.00 68.56 91 THR A C 1
ATOM 723 O O . THR A 1 91 ? -9.558 14.151 -4.735 1.00 68.56 91 THR A O 1
ATOM 726 N N . LEU A 1 92 ? -7.346 13.773 -4.554 1.00 83.38 92 LEU A N 1
ATOM 727 C CA . LEU A 1 92 ? -7.436 12.363 -4.174 1.00 83.38 92 LEU A CA 1
ATOM 728 C C . LEU A 1 92 ? -7.140 12.152 -2.677 1.00 83.38 92 LEU A C 1
ATOM 730 O O . LEU A 1 92 ? -6.088 12.587 -2.199 1.00 83.38 92 LEU A O 1
ATOM 734 N N . PRO A 1 93 ? -8.015 11.450 -1.935 1.00 88.06 93 PRO A N 1
ATOM 735 C CA . PRO A 1 93 ? -7.754 11.014 -0.566 1.00 88.06 93 PRO A CA 1
ATOM 736 C C . PRO A 1 93 ? -6.598 10.010 -0.462 1.00 88.06 93 PRO A C 1
ATOM 738 O O . PRO A 1 93 ? -6.457 9.102 -1.283 1.00 88.06 93 PRO A O 1
ATOM 741 N N . GLY A 1 94 ? -5.824 10.105 0.616 1.00 89.06 94 GLY A N 1
ATOM 742 C CA . GLY A 1 94 ? -4.818 9.126 1.029 1.00 89.06 94 GLY A CA 1
ATOM 743 C C . GLY A 1 94 ? -5.385 7.716 1.187 1.00 89.06 94 GLY A C 1
ATOM 744 O O . GLY A 1 94 ? -4.740 6.762 0.772 1.00 89.06 94 GLY A O 1
ATOM 745 N N . SER A 1 95 ? -6.617 7.574 1.675 1.00 93.25 95 SER A N 1
ATOM 746 C CA . SER A 1 95 ? -7.310 6.277 1.741 1.00 93.25 95 SER A CA 1
ATOM 747 C C . SER A 1 95 ? -7.428 5.566 0.381 1.00 93.25 95 SER A C 1
ATOM 749 O O . SER A 1 95 ? -7.191 4.359 0.296 1.00 93.25 95 SER A O 1
ATOM 751 N N . GLN A 1 96 ? -7.728 6.297 -0.701 1.00 94.38 96 GLN A N 1
ATOM 752 C CA . GLN A 1 96 ? -7.769 5.731 -2.059 1.00 94.38 96 GLN A CA 1
ATOM 753 C C . GLN A 1 96 ? -6.372 5.334 -2.544 1.00 94.38 96 GLN A C 1
ATOM 755 O O . GLN A 1 96 ? -6.211 4.282 -3.163 1.00 94.38 96 GLN A O 1
ATOM 760 N N . ARG A 1 97 ? -5.355 6.136 -2.210 1.00 95.38 97 ARG A N 1
ATOM 761 C CA . ARG A 1 97 ? -3.950 5.851 -2.529 1.00 95.38 97 ARG A CA 1
ATOM 762 C C . ARG A 1 97 ? -3.418 4.612 -1.805 1.00 95.38 97 ARG A C 1
ATOM 764 O O . ARG A 1 97 ? -2.805 3.763 -2.442 1.00 95.38 97 ARG A O 1
ATOM 771 N N . GLU A 1 98 ? -3.733 4.450 -0.521 1.00 97.06 98 GLU A N 1
ATOM 772 C CA . GLU A 1 98 ? -3.412 3.245 0.262 1.00 97.06 98 GLU A CA 1
ATOM 773 C C . GLU A 1 98 ? -4.008 1.989 -0.391 1.00 97.06 98 GLU A C 1
ATOM 775 O O . GLU A 1 98 ? -3.313 0.993 -0.610 1.00 97.06 98 GLU A O 1
ATOM 780 N N . ARG A 1 99 ? -5.290 2.051 -0.781 1.00 97.69 99 ARG A N 1
ATOM 781 C CA . ARG A 1 99 ? -5.956 0.954 -1.494 1.00 97.69 99 ARG A CA 1
ATOM 782 C C . ARG A 1 99 ? -5.306 0.676 -2.850 1.00 97.69 99 ARG A C 1
ATOM 784 O O . ARG A 1 99 ? -5.080 -0.486 -3.182 1.00 97.69 99 ARG A O 1
ATOM 791 N N . ALA A 1 100 ? -5.011 1.712 -3.630 1.00 97.75 100 ALA A N 1
ATOM 792 C CA . ALA A 1 100 ? -4.381 1.574 -4.938 1.00 97.75 100 ALA A CA 1
ATOM 793 C C . ALA A 1 100 ? -2.989 0.930 -4.840 1.00 97.75 100 ALA A C 1
ATOM 795 O O . ALA A 1 100 ? -2.688 0.008 -5.598 1.00 97.75 100 ALA A O 1
ATOM 796 N N . ALA A 1 101 ? -2.175 1.347 -3.865 1.00 98.06 101 ALA A N 1
ATOM 797 C CA . ALA A 1 101 ? -0.859 0.770 -3.615 1.00 98.06 101 ALA A CA 1
ATOM 798 C C . ALA A 1 101 ? -0.957 -0.728 -3.280 1.00 98.06 101 ALA A C 1
ATOM 800 O O . ALA A 1 101 ? -0.223 -1.537 -3.853 1.00 98.06 101 ALA A O 1
ATOM 801 N N . TYR A 1 102 ? -1.912 -1.118 -2.423 1.00 98.44 102 TYR A N 1
ATOM 802 C CA . TYR A 1 102 ? -2.189 -2.529 -2.134 1.00 98.44 102 TYR A CA 1
ATOM 803 C C . TYR A 1 102 ? -2.606 -3.317 -3.385 1.00 98.44 102 TYR A C 1
ATOM 805 O O . TYR A 1 102 ? -2.135 -4.437 -3.584 1.00 98.44 102 TYR A O 1
ATOM 813 N N . LEU A 1 103 ? -3.457 -2.750 -4.246 1.00 97.88 103 LEU A N 1
ATOM 814 C CA . LEU A 1 103 ? -3.874 -3.416 -5.482 1.00 97.88 103 LEU A CA 1
ATOM 815 C C . LEU A 1 103 ? -2.688 -3.661 -6.420 1.00 97.88 103 LEU A C 1
ATOM 817 O O . LEU A 1 103 ? -2.535 -4.778 -6.902 1.00 97.88 103 LEU A O 1
ATOM 821 N N . VAL A 1 104 ? -1.808 -2.677 -6.624 1.00 98.25 104 VAL A N 1
ATOM 822 C CA . VAL A 1 104 ? -0.570 -2.874 -7.400 1.00 98.25 104 VAL A CA 1
ATOM 823 C C . VAL A 1 104 ? 0.276 -3.994 -6.786 1.00 98.25 104 VAL A C 1
ATOM 825 O O . VAL A 1 104 ? 0.646 -4.939 -7.481 1.00 98.25 104 VAL A O 1
ATOM 828 N N . ASN A 1 105 ? 0.516 -3.938 -5.472 1.00 97.69 105 ASN A N 1
ATOM 829 C CA . ASN A 1 105 ? 1.247 -4.969 -4.733 1.00 97.69 105 ASN A CA 1
ATOM 830 C C . ASN A 1 105 ? 0.670 -6.376 -4.955 1.00 97.69 105 ASN A C 1
ATOM 832 O O . ASN A 1 105 ? 1.411 -7.319 -5.227 1.00 97.69 105 ASN A O 1
ATOM 836 N N . LYS A 1 106 ? -0.655 -6.508 -4.867 1.00 96.25 106 LYS A N 1
ATOM 837 C CA . LYS A 1 106 ? -1.363 -7.776 -5.027 1.00 96.25 106 LYS A CA 1
ATOM 838 C C . LYS A 1 106 ? -1.284 -8.298 -6.459 1.00 96.25 106 LYS A C 1
ATOM 840 O O . LYS A 1 106 ? -0.985 -9.469 -6.665 1.00 96.25 106 LYS A O 1
ATOM 845 N N . PHE A 1 107 ? -1.570 -7.454 -7.446 1.00 96.38 107 PHE A N 1
ATOM 846 C CA . PHE A 1 107 ? -1.643 -7.877 -8.845 1.00 96.38 107 PHE A CA 1
ATOM 847 C C . PHE A 1 107 ? -0.280 -8.256 -9.429 1.00 96.38 107 PHE A C 1
ATOM 849 O O . PHE A 1 107 ? -0.223 -9.165 -10.256 1.00 96.38 107 PHE A O 1
ATOM 856 N N . LEU A 1 108 ? 0.797 -7.597 -8.988 1.00 96.56 108 LEU A N 1
ATOM 857 C CA . LEU A 1 108 ? 2.170 -7.948 -9.366 1.00 96.56 108 LEU A CA 1
ATOM 858 C C . LEU A 1 108 ? 2.804 -8.998 -8.436 1.00 96.56 108 LEU A C 1
ATOM 860 O O . LEU A 1 108 ? 3.909 -9.461 -8.704 1.00 96.56 108 LEU A O 1
ATOM 864 N N . GLY A 1 109 ? 2.116 -9.397 -7.361 1.00 95.12 109 GLY A N 1
ATOM 865 C CA . GLY A 1 109 ? 2.564 -10.464 -6.465 1.00 95.12 109 GLY A CA 1
ATOM 866 C C . GLY A 1 109 ? 3.811 -10.117 -5.649 1.00 95.12 109 GLY A C 1
ATOM 867 O O . GLY A 1 109 ? 4.653 -10.985 -5.443 1.00 95.12 109 GLY A O 1
ATOM 868 N N . PHE A 1 110 ? 3.956 -8.864 -5.209 1.00 94.56 110 PHE A N 1
ATOM 869 C CA . PHE A 1 110 ? 5.092 -8.444 -4.376 1.00 94.56 110 PHE A CA 1
ATOM 870 C C . PHE A 1 110 ? 4.991 -8.925 -2.918 1.00 94.56 110 PHE A C 1
ATOM 872 O O . PHE A 1 110 ? 6.020 -9.131 -2.289 1.00 94.56 110 PHE A O 1
ATOM 879 N N . ASP A 1 111 ? 3.777 -9.119 -2.382 1.00 93.56 111 ASP A N 1
ATOM 880 C CA . ASP A 1 111 ? 3.539 -9.568 -0.990 1.00 93.56 111 ASP A CA 1
ATOM 881 C C . ASP A 1 111 ? 4.212 -8.680 0.088 1.00 93.56 111 ASP A C 1
ATOM 883 O O . ASP A 1 111 ? 4.700 -9.150 1.115 1.00 93.56 111 ASP A O 1
ATOM 887 N N . LEU A 1 112 ? 4.223 -7.362 -0.142 1.00 95.62 112 LEU A N 1
ATOM 888 C CA . LEU A 1 112 ? 4.814 -6.363 0.754 1.00 95.62 112 LEU A CA 1
ATOM 889 C C . LEU A 1 112 ? 3.771 -5.529 1.498 1.00 95.62 112 LEU A C 1
ATOM 891 O O . LEU A 1 112 ? 3.954 -5.220 2.670 1.00 95.62 112 LEU A O 1
ATOM 895 N N . ILE A 1 113 ? 2.688 -5.113 0.844 1.00 98.00 113 ILE A N 1
ATOM 896 C CA . ILE A 1 113 ? 1.669 -4.263 1.483 1.00 98.00 113 ILE A CA 1
ATOM 897 C C . ILE A 1 113 ? 0.608 -5.160 2.136 1.00 98.00 113 ILE A C 1
ATOM 899 O O . ILE A 1 113 ? -0.016 -5.947 1.416 1.00 98.00 113 ILE A O 1
ATOM 903 N N . PRO A 1 114 ? 0.358 -5.043 3.459 1.00 98.06 114 PRO A N 1
ATOM 904 C CA . PRO A 1 114 ? -0.717 -5.777 4.122 1.00 98.06 114 PRO A CA 1
ATOM 905 C C . PRO A 1 114 ? -2.080 -5.523 3.478 1.00 98.06 114 PRO A C 1
ATOM 907 O O . PRO A 1 114 ? -2.326 -4.459 2.898 1.00 98.06 114 PRO A O 1
ATOM 910 N N . THR A 1 115 ? -2.993 -6.486 3.611 1.00 98.06 115 THR A N 1
ATOM 911 C CA . THR A 1 115 ? -4.333 -6.399 3.020 1.00 98.06 115 THR A CA 1
ATOM 912 C C . THR A 1 115 ? -5.002 -5.079 3.376 1.00 98.06 115 THR A C 1
ATOM 914 O O . THR A 1 115 ? -5.143 -4.759 4.551 1.00 98.06 115 THR A O 1
ATOM 917 N N . THR A 1 116 ? -5.388 -4.289 2.372 1.00 98.44 116 THR A N 1
ATOM 918 C CA . THR A 1 116 ? -5.932 -2.940 2.584 1.00 98.44 116 THR A CA 1
ATOM 919 C C . THR A 1 116 ? -7.207 -2.752 1.789 1.00 98.44 116 THR A C 1
ATOM 921 O O . THR A 1 116 ? -7.174 -2.856 0.568 1.00 98.44 116 THR A O 1
ATOM 924 N N . VAL A 1 117 ? -8.318 -2.432 2.448 1.00 97.88 117 VAL A N 1
ATOM 925 C CA . VAL A 1 117 ? -9.639 -2.221 1.831 1.00 97.88 117 VAL A CA 1
ATOM 926 C C . VAL A 1 117 ? -10.140 -0.800 2.087 1.00 97.88 117 VAL A C 1
ATOM 928 O O . VAL A 1 117 ? -9.644 -0.118 2.981 1.00 97.88 117 VAL A O 1
ATOM 931 N N . ILE A 1 118 ? -11.128 -0.345 1.315 1.00 97.25 118 ILE A N 1
ATOM 932 C CA . ILE A 1 118 ? -11.910 0.845 1.676 1.00 97.25 118 ILE A CA 1
ATOM 933 C C . ILE A 1 118 ? -13.091 0.375 2.514 1.00 97.25 118 ILE A C 1
ATOM 935 O O . ILE A 1 118 ? -13.812 -0.533 2.102 1.00 97.25 118 ILE A O 1
ATOM 939 N N . ARG A 1 119 ? -13.283 0.980 3.684 1.00 96.50 119 ARG A N 1
ATOM 940 C CA . ARG A 1 119 ? -14.376 0.636 4.593 1.00 96.50 119 ARG A CA 1
ATOM 941 C C . ARG A 1 119 ? -14.949 1.892 5.229 1.00 96.50 119 ARG A C 1
ATOM 943 O O . ARG A 1 119 ? -14.209 2.815 5.560 1.00 96.50 119 ARG A O 1
ATOM 950 N N . GLU A 1 120 ? -16.263 1.900 5.407 1.00 96.81 120 GLU A N 1
ATOM 951 C CA . GLU A 1 120 ? -16.943 2.887 6.238 1.00 96.81 120 GLU A CA 1
ATOM 952 C C . GLU A 1 120 ? -17.058 2.361 7.672 1.00 96.81 120 GLU A C 1
ATOM 954 O O . GLU A 1 120 ? -17.507 1.232 7.900 1.00 96.81 120 GLU A O 1
ATOM 959 N N . ILE A 1 121 ? -16.618 3.161 8.640 1.00 95.50 121 ILE A N 1
ATOM 960 C CA . ILE A 1 121 ? -16.697 2.853 10.068 1.00 95.50 121 ILE A CA 1
ATOM 961 C C . ILE A 1 121 ? -17.243 4.091 10.772 1.00 95.50 121 ILE A C 1
ATOM 963 O O . ILE A 1 121 ? -16.642 5.155 10.703 1.00 95.50 121 ILE A O 1
ATOM 967 N N . ASP A 1 122 ? -18.389 3.945 11.440 1.00 92.62 122 ASP A N 1
ATOM 968 C CA . ASP A 1 122 ? -19.062 5.027 12.177 1.00 92.62 122 ASP A CA 1
ATOM 969 C C . ASP A 1 122 ? -19.325 6.287 11.327 1.00 92.62 122 ASP A C 1
ATOM 971 O O . ASP A 1 122 ? -19.172 7.410 11.796 1.00 92.62 122 ASP A O 1
ATOM 975 N N . GLY A 1 123 ? -19.731 6.094 10.064 1.00 93.56 123 GLY A N 1
ATOM 976 C CA . GLY A 1 123 ? -20.031 7.173 9.112 1.00 93.56 123 GLY A CA 1
ATOM 977 C C . GLY A 1 123 ? -18.803 7.770 8.417 1.00 93.56 123 GLY A C 1
ATOM 978 O O . GLY A 1 123 ? -18.940 8.614 7.534 1.00 93.56 123 GLY A O 1
ATOM 979 N N . GLU A 1 124 ? -17.599 7.325 8.776 1.00 94.19 124 GLU A N 1
ATOM 980 C CA . GLU A 1 124 ? -16.349 7.792 8.188 1.00 94.19 124 GLU A CA 1
ATOM 981 C C . GLU A 1 124 ? -15.833 6.782 7.163 1.00 94.19 124 GLU A C 1
ATOM 983 O O . GLU A 1 124 ? -15.561 5.627 7.490 1.00 94.19 124 GLU A O 1
ATOM 988 N N . ILE A 1 125 ? -15.654 7.217 5.916 1.00 95.50 125 ILE A N 1
ATOM 989 C CA . ILE A 1 125 ? -15.007 6.413 4.872 1.00 95.50 125 ILE A CA 1
ATOM 990 C C . ILE A 1 125 ? -13.490 6.541 5.016 1.00 95.50 125 ILE A C 1
ATOM 992 O O . ILE A 1 125 ? -12.955 7.647 5.117 1.00 95.50 125 ILE A O 1
ATOM 996 N N . GLY A 1 126 ? -12.777 5.418 4.967 1.00 96.12 126 GLY A N 1
ATOM 997 C CA . GLY A 1 126 ? -11.320 5.406 5.032 1.00 96.12 126 GLY A CA 1
ATOM 998 C C . GLY A 1 126 ? -10.695 4.116 4.525 1.00 96.12 126 GLY A C 1
ATOM 999 O O . GLY A 1 126 ? -11.388 3.179 4.123 1.00 96.12 126 GLY A O 1
ATOM 1000 N N . SER A 1 127 ? -9.366 4.060 4.560 1.00 97.88 127 SER A N 1
ATOM 1001 C CA . SER A 1 127 ? -8.635 2.816 4.320 1.00 97.88 127 SER A CA 1
ATOM 1002 C C . SER A 1 127 ? -8.543 2.019 5.615 1.00 97.88 127 SER A C 1
ATOM 1004 O O . SER A 1 127 ? -8.142 2.564 6.645 1.00 97.88 127 SER A O 1
ATOM 1006 N N . LEU A 1 128 ? -8.857 0.730 5.549 1.00 98.50 128 LEU A N 1
ATOM 1007 C CA . LEU A 1 128 ? -8.648 -0.238 6.615 1.00 98.50 128 LEU A CA 1
ATOM 1008 C C . LEU A 1 128 ? -7.587 -1.245 6.164 1.00 98.50 128 LEU A C 1
ATOM 1010 O O . LEU A 1 128 ? -7.826 -2.035 5.252 1.00 98.50 128 LEU A O 1
ATOM 1014 N N . GLN A 1 129 ? -6.427 -1.209 6.809 1.00 98.56 129 GLN A N 1
ATOM 1015 C CA . GLN A 1 129 ? -5.310 -2.114 6.564 1.00 98.56 129 GLN A CA 1
ATOM 1016 C C . GLN A 1 129 ? -5.223 -3.174 7.664 1.00 98.56 129 GLN A C 1
ATOM 1018 O O . GLN A 1 129 ? -5.462 -2.888 8.835 1.00 98.56 129 GLN A O 1
ATOM 1023 N N . GLU A 1 130 ? -4.877 -4.403 7.301 1.00 97.88 130 GLU A N 1
ATOM 1024 C CA . GLU A 1 130 ? -4.564 -5.466 8.248 1.00 97.88 130 GLU A CA 1
ATOM 1025 C C . GLU A 1 130 ? -3.394 -5.067 9.147 1.00 97.88 130 GLU A C 1
ATOM 1027 O O . GLU A 1 130 ? -2.350 -4.621 8.672 1.00 97.88 130 GLU A O 1
ATOM 1032 N N . PHE A 1 131 ? -3.554 -5.246 10.456 1.00 96.94 131 PHE A N 1
ATOM 1033 C CA . PHE A 1 131 ? -2.442 -5.086 11.381 1.00 96.94 131 PHE A CA 1
ATOM 1034 C C . PHE A 1 131 ? -1.626 -6.379 11.429 1.00 96.94 131 PHE A C 1
ATOM 1036 O O . PHE A 1 131 ? -2.168 -7.437 11.754 1.00 96.94 131 PHE A O 1
ATOM 1043 N N . ILE A 1 132 ? -0.323 -6.283 11.159 1.00 94.69 132 ILE A N 1
ATOM 1044 C CA . ILE A 1 132 ? 0.594 -7.422 11.249 1.00 94.69 132 ILE A CA 1
ATOM 1045 C C . ILE A 1 132 ? 1.176 -7.491 12.673 1.00 94.69 132 ILE A C 1
ATOM 1047 O O . ILE A 1 132 ? 1.854 -6.551 13.094 1.00 94.69 132 ILE A O 1
ATOM 1051 N N . PRO A 1 133 ? 0.902 -8.556 13.450 1.00 92.50 133 PRO A N 1
ATOM 1052 C CA . PRO A 1 133 ? 1.473 -8.725 14.782 1.00 92.50 133 PRO A CA 1
ATOM 1053 C C . PRO A 1 133 ? 2.956 -9.113 14.721 1.00 92.50 133 PRO A C 1
ATOM 1055 O O . PRO A 1 133 ? 3.476 -9.495 13.681 1.00 92.50 133 PRO A O 1
ATOM 1058 N N . ASP A 1 134 ? 3.638 -9.033 15.865 1.00 92.12 134 ASP A N 1
ATOM 1059 C CA . ASP A 1 134 ? 5.019 -9.511 16.038 1.00 92.12 134 ASP A CA 1
ATOM 1060 C C . ASP A 1 134 ? 6.064 -8.911 15.084 1.00 92.12 134 ASP A C 1
ATOM 1062 O O . ASP A 1 134 ? 7.127 -9.486 14.846 1.00 92.12 134 ASP A O 1
ATOM 1066 N N . THR A 1 135 ? 5.814 -7.682 14.634 1.00 93.81 135 THR A N 1
ATOM 1067 C CA . THR A 1 135 ? 6.759 -6.887 13.849 1.00 93.81 135 THR A CA 1
ATOM 1068 C C . THR A 1 135 ? 7.417 -5.769 14.658 1.00 93.81 135 THR A C 1
ATOM 1070 O O . THR A 1 135 ? 6.916 -5.337 15.702 1.00 93.81 135 THR A O 1
ATOM 1073 N N . LYS A 1 136 ? 8.540 -5.260 14.156 1.00 91.56 136 LYS A N 1
ATOM 1074 C CA . LYS A 1 136 ? 9.213 -4.032 14.608 1.00 91.56 136 LYS A CA 1
ATOM 1075 C C . LYS A 1 136 ? 9.467 -3.106 13.417 1.00 91.56 136 LYS A C 1
ATOM 1077 O O . LYS A 1 136 ? 9.406 -3.557 12.277 1.00 91.56 136 LYS A O 1
ATOM 1082 N N . ALA A 1 137 ? 9.759 -1.832 13.673 1.00 88.31 137 ALA A N 1
ATOM 1083 C CA . ALA A 1 137 ? 10.216 -0.925 12.621 1.00 88.31 137 ALA A CA 1
ATOM 1084 C C . ALA A 1 137 ? 11.523 -1.441 11.999 1.00 88.31 137 ALA A C 1
ATOM 1086 O O . ALA A 1 137 ? 12.349 -2.030 12.701 1.00 88.31 137 ALA A O 1
ATOM 1087 N N . TYR A 1 138 ? 11.696 -1.228 10.696 1.00 85.69 138 TYR A N 1
ATOM 1088 C CA . TYR A 1 138 ? 12.931 -1.568 10.001 1.00 85.69 138 TYR A CA 1
ATOM 1089 C C . TYR A 1 138 ? 14.109 -0.763 10.563 1.00 85.69 138 TYR A C 1
ATOM 1091 O O . TYR A 1 138 ? 14.034 0.458 10.701 1.00 85.69 138 TYR A O 1
ATOM 1099 N N . ASP A 1 139 ? 15.198 -1.456 10.879 1.00 82.75 139 ASP A N 1
ATOM 1100 C CA . ASP A 1 139 ? 16.411 -0.918 11.505 1.00 82.75 139 ASP A CA 1
ATOM 1101 C C . ASP A 1 139 ? 17.560 -0.682 10.512 1.00 82.75 139 ASP A C 1
ATOM 1103 O O . ASP A 1 139 ? 18.581 -0.109 10.886 1.00 82.75 139 ASP A O 1
ATOM 1107 N N . GLY A 1 140 ? 17.384 -1.044 9.236 1.00 78.06 140 GLY A N 1
ATOM 1108 C CA . GLY A 1 140 ? 18.402 -0.853 8.199 1.00 78.06 140 GLY A CA 1
ATOM 1109 C C . GLY A 1 140 ? 19.254 -2.087 7.899 1.00 78.06 140 GLY A C 1
ATOM 1110 O O . GLY A 1 140 ? 20.184 -1.977 7.104 1.00 78.06 140 GLY A O 1
ATOM 1111 N N . GLU A 1 141 ? 18.963 -3.243 8.503 1.00 75.75 141 GLU A N 1
ATOM 1112 C CA . GLU A 1 141 ? 19.830 -4.430 8.434 1.00 75.75 141 GLU A CA 1
ATOM 1113 C C . GLU A 1 141 ? 19.598 -5.358 7.224 1.00 75.75 141 GLU A C 1
ATOM 1115 O O . GLU A 1 141 ? 20.213 -6.422 7.147 1.00 75.75 141 GLU A O 1
ATOM 1120 N N . LEU A 1 142 ? 18.739 -4.993 6.265 1.00 77.00 142 LEU A N 1
ATOM 1121 C CA . LEU A 1 142 ? 18.501 -5.821 5.079 1.00 77.00 142 LEU A CA 1
ATOM 1122 C C . LEU A 1 142 ? 19.441 -5.462 3.935 1.00 77.00 142 LEU A C 1
ATOM 1124 O O . LEU A 1 142 ? 19.730 -4.295 3.660 1.00 77.00 142 LEU A O 1
ATOM 1128 N N . ASP A 1 143 ? 19.912 -6.497 3.246 1.00 78.69 143 ASP A N 1
ATOM 1129 C CA . ASP A 1 143 ? 20.724 -6.328 2.056 1.00 78.69 143 ASP A CA 1
ATOM 1130 C C . ASP A 1 143 ? 19.894 -5.736 0.900 1.00 78.69 143 ASP A C 1
ATOM 1132 O O . ASP A 1 143 ? 18.666 -5.828 0.848 1.00 78.69 143 ASP A O 1
ATOM 1136 N N . LYS A 1 144 ? 20.586 -5.124 -0.065 1.00 77.56 144 LYS A N 1
ATOM 1137 C CA . LYS A 1 144 ? 19.949 -4.436 -1.198 1.00 77.56 144 LYS A CA 1
ATOM 1138 C C . LYS A 1 144 ? 19.102 -5.365 -2.065 1.00 77.56 144 LYS A C 1
ATOM 1140 O O . LYS A 1 144 ? 18.096 -4.925 -2.611 1.00 77.56 144 LYS A O 1
ATOM 1145 N N . PHE A 1 145 ? 19.508 -6.626 -2.206 1.00 82.25 145 PHE A N 1
ATOM 1146 C CA . PHE A 1 145 ? 18.809 -7.603 -3.035 1.00 82.25 145 PHE A CA 1
ATOM 1147 C C . PHE A 1 145 ? 17.444 -7.945 -2.423 1.00 82.25 145 PHE A C 1
ATOM 1149 O O . PHE A 1 145 ? 16.446 -7.977 -3.140 1.00 82.25 145 PHE A O 1
ATOM 1156 N N . SER A 1 146 ? 17.374 -8.054 -1.094 1.00 82.19 146 SER A N 1
ATOM 1157 C CA . SER A 1 146 ? 16.124 -8.218 -0.337 1.00 82.19 146 SER A CA 1
ATOM 1158 C C . SER A 1 146 ? 15.167 -7.016 -0.438 1.00 82.19 146 SER A C 1
ATOM 1160 O O . SER A 1 146 ? 13.976 -7.151 -0.167 1.00 82.19 146 SER A O 1
ATOM 1162 N N . LEU A 1 147 ? 15.655 -5.843 -0.858 1.00 86.75 147 LEU A N 1
ATOM 1163 C CA . LEU A 1 147 ? 14.858 -4.620 -1.017 1.00 86.75 147 LEU A CA 1
ATOM 1164 C C . LEU A 1 147 ? 14.396 -4.360 -2.459 1.00 86.75 147 LEU A C 1
ATOM 1166 O O . LEU A 1 147 ? 13.645 -3.408 -2.676 1.00 86.75 147 LEU A O 1
ATOM 1170 N N . ILE A 1 148 ? 14.803 -5.179 -3.440 1.00 89.00 148 ILE A N 1
ATOM 1171 C CA . ILE A 1 148 ? 14.476 -4.965 -4.865 1.00 89.00 148 ILE A CA 1
ATOM 1172 C C . ILE A 1 148 ? 12.968 -4.837 -5.084 1.00 89.00 148 ILE A C 1
ATOM 1174 O O . ILE A 1 148 ? 12.517 -3.892 -5.730 1.00 89.00 148 ILE A O 1
ATOM 1178 N N . ASP A 1 149 ? 12.186 -5.744 -4.506 1.00 91.81 149 ASP A N 1
ATOM 1179 C CA . ASP A 1 149 ? 10.732 -5.752 -4.666 1.00 91.81 149 ASP A CA 1
ATOM 1180 C C . ASP A 1 149 ? 10.083 -4.487 -4.097 1.00 91.81 149 ASP A C 1
ATOM 1182 O O . ASP A 1 149 ? 9.236 -3.880 -4.753 1.00 91.81 149 ASP A O 1
ATOM 1186 N N . LEU A 1 150 ? 10.533 -4.038 -2.919 1.00 91.44 150 LEU A N 1
ATOM 1187 C CA . LEU A 1 150 ? 10.072 -2.784 -2.316 1.00 91.44 150 LEU A CA 1
ATOM 1188 C C . LEU A 1 150 ? 10.378 -1.604 -3.232 1.00 91.44 150 LEU A C 1
ATOM 1190 O O . LEU A 1 150 ? 9.554 -0.714 -3.420 1.00 91.44 150 LEU A O 1
ATOM 1194 N N . GLY A 1 151 ? 11.550 -1.637 -3.842 1.00 88.44 151 GLY A N 1
ATOM 1195 C CA . GLY A 1 151 ? 11.992 -0.670 -4.815 1.00 88.44 151 GLY A CA 1
ATOM 1196 C C . GLY A 1 151 ? 11.144 -0.498 -6.037 1.00 88.44 151 GLY A C 1
ATOM 1197 O O . GLY A 1 151 ? 10.724 0.608 -6.378 1.00 88.44 151 GLY A O 1
ATOM 1198 N N . LEU A 1 152 ? 10.945 -1.618 -6.720 1.00 91.31 152 LEU A N 1
ATOM 1199 C CA . LEU A 1 152 ? 10.121 -1.683 -7.909 1.00 91.31 152 LEU A CA 1
ATOM 1200 C C . LEU A 1 152 ? 8.689 -1.270 -7.565 1.00 91.31 152 LEU A C 1
ATOM 1202 O O . LEU A 1 152 ? 8.096 -0.481 -8.301 1.00 91.31 152 LEU A O 1
ATOM 1206 N N . LEU A 1 153 ? 8.167 -1.718 -6.420 1.00 94.00 153 LEU A N 1
ATOM 1207 C CA . LEU A 1 153 ? 6.845 -1.337 -5.937 1.00 94.00 153 LEU A CA 1
ATOM 1208 C C . LEU A 1 153 ? 6.739 0.170 -5.665 1.00 94.00 153 LEU A C 1
ATOM 1210 O O . LEU A 1 153 ? 5.821 0.811 -6.173 1.00 94.00 153 LEU A O 1
ATOM 1214 N N . ASP A 1 154 ? 7.669 0.760 -4.914 1.00 91.56 154 ASP A N 1
ATOM 1215 C CA . ASP A 1 154 ? 7.657 2.194 -4.606 1.00 91.56 154 ASP A CA 1
ATOM 1216 C C . ASP A 1 154 ? 7.901 3.048 -5.861 1.00 91.56 154 ASP A C 1
ATOM 1218 O O . ASP A 1 154 ? 7.318 4.126 -5.991 1.00 91.56 154 ASP A O 1
ATOM 1222 N N . TYR A 1 155 ? 8.679 2.558 -6.831 1.00 88.94 155 TYR A N 1
ATOM 1223 C CA . TYR A 1 155 ? 8.808 3.194 -8.140 1.00 88.94 155 TYR A CA 1
ATOM 1224 C C . TYR A 1 155 ? 7.481 3.178 -8.907 1.00 88.94 155 TYR A C 1
ATOM 1226 O O . TYR A 1 155 ? 7.021 4.231 -9.348 1.00 88.94 155 TYR A O 1
ATOM 1234 N N . ILE A 1 156 ? 6.821 2.021 -9.023 1.00 92.62 156 ILE A N 1
ATOM 1235 C CA . ILE A 1 156 ? 5.521 1.889 -9.703 1.00 92.62 156 ILE A CA 1
ATOM 1236 C C . ILE A 1 156 ? 4.461 2.768 -9.032 1.00 92.62 156 ILE A C 1
ATOM 1238 O O . ILE A 1 156 ? 3.742 3.517 -9.709 1.00 92.62 156 ILE A O 1
ATOM 1242 N N . ASN A 1 157 ? 4.398 2.718 -7.704 1.00 92.81 157 ASN A N 1
ATOM 1243 C CA . ASN A 1 157 ? 3.455 3.483 -6.898 1.00 92.81 157 ASN A CA 1
ATOM 1244 C C . ASN A 1 157 ? 3.819 4.963 -6.802 1.00 92.81 157 ASN A C 1
ATOM 1246 O O . ASN A 1 157 ? 3.009 5.759 -6.335 1.00 92.81 157 ASN A O 1
ATOM 1250 N N . PHE A 1 158 ? 5.013 5.351 -7.256 1.00 90.12 158 PHE A N 1
ATOM 1251 C CA . PHE A 1 158 ? 5.505 6.715 -7.137 1.00 90.12 158 PHE A CA 1
ATOM 1252 C C . PHE A 1 158 ? 5.483 7.203 -5.682 1.00 90.12 158 PHE A C 1
ATOM 1254 O O . PHE A 1 158 ? 4.971 8.277 -5.370 1.00 90.12 158 PHE A O 1
ATOM 1261 N N . ASN A 1 159 ? 5.985 6.365 -4.776 1.00 88.00 159 ASN A N 1
ATOM 1262 C CA . ASN A 1 159 ? 5.980 6.648 -3.350 1.00 88.00 159 ASN A CA 1
ATOM 1263 C C . ASN A 1 159 ? 6.960 7.781 -3.017 1.00 88.00 159 ASN A C 1
ATOM 1265 O O . ASN A 1 159 ? 8.131 7.743 -3.406 1.00 88.00 159 ASN A O 1
ATOM 1269 N N . ARG A 1 160 ? 6.482 8.806 -2.305 1.00 81.12 160 ARG A N 1
ATOM 1270 C CA . ARG A 1 160 ? 7.268 9.997 -1.945 1.00 81.12 160 ARG A CA 1
ATOM 1271 C C . ARG A 1 160 ? 7.709 10.044 -0.487 1.00 81.12 160 ARG A C 1
ATOM 1273 O O . ARG A 1 160 ? 8.450 10.961 -0.136 1.00 81.12 160 ARG A O 1
ATOM 1280 N N . ASP A 1 161 ? 7.286 9.075 0.319 1.00 85.12 161 ASP A N 1
ATOM 1281 C CA . ASP A 1 161 ? 7.476 9.078 1.771 1.00 85.12 161 ASP A CA 1
ATOM 1282 C C . ASP A 1 161 ? 7.957 7.722 2.306 1.00 85.12 161 ASP A C 1
ATOM 1284 O O . ASP A 1 161 ? 7.727 7.352 3.455 1.00 85.12 161 ASP A O 1
ATOM 1288 N N . ARG A 1 162 ? 8.645 6.929 1.474 1.00 88.81 162 ARG A N 1
ATOM 1289 C CA . ARG A 1 162 ? 9.284 5.714 1.980 1.00 88.81 162 ARG A CA 1
ATOM 1290 C C . ARG A 1 162 ? 10.475 6.078 2.865 1.00 88.81 162 ARG A C 1
ATOM 1292 O O . ARG A 1 162 ? 11.450 6.668 2.408 1.00 88.81 162 ARG A O 1
ATOM 1299 N N . HIS A 1 163 ? 10.419 5.636 4.115 1.00 84.88 163 HIS A N 1
ATOM 1300 C CA . HIS A 1 163 ? 11.518 5.683 5.077 1.00 84.88 163 HIS A CA 1
ATOM 1301 C C . HIS A 1 163 ? 11.432 4.485 6.045 1.00 84.88 163 HIS A C 1
ATOM 1303 O O . HIS A 1 163 ? 10.383 3.839 6.100 1.00 84.88 163 HIS A O 1
ATOM 1309 N N . PRO A 1 164 ? 12.476 4.179 6.845 1.00 85.06 164 PRO A N 1
ATOM 1310 C CA . PRO A 1 164 ? 12.495 2.988 7.705 1.00 85.06 164 PRO A CA 1
ATOM 1311 C C . PRO A 1 164 ? 11.305 2.857 8.667 1.00 85.06 164 PRO A C 1
ATOM 1313 O O . PRO A 1 164 ? 10.801 1.758 8.863 1.00 85.06 164 PRO A O 1
ATOM 1316 N N . ALA A 1 165 ? 10.777 3.966 9.200 1.00 85.81 165 ALA A N 1
ATOM 1317 C CA . ALA A 1 165 ? 9.586 3.919 10.060 1.00 85.81 165 ALA A CA 1
ATOM 1318 C C . ALA A 1 165 ? 8.275 3.530 9.332 1.00 85.81 165 ALA A C 1
ATOM 1320 O O . ALA A 1 165 ? 7.318 3.145 9.996 1.00 85.81 165 ALA A O 1
ATOM 1321 N N . ASN A 1 166 ? 8.250 3.552 7.992 1.00 91.25 166 ASN A N 1
ATOM 1322 C CA . ASN A 1 166 ? 7.129 3.077 7.169 1.00 91.25 166 ASN A CA 1
ATOM 1323 C C . ASN A 1 166 ? 7.328 1.620 6.720 1.00 91.25 166 ASN A C 1
ATOM 1325 O O . ASN A 1 166 ? 6.621 1.124 5.843 1.00 91.25 166 ASN A O 1
ATOM 1329 N N . LEU A 1 167 ? 8.318 0.932 7.288 1.00 91.88 167 LEU A N 1
ATOM 1330 C CA . LEU A 1 167 ? 8.603 -0.470 7.037 1.00 91.88 167 LEU A CA 1
ATOM 1331 C C . LEU A 1 167 ? 8.560 -1.233 8.352 1.00 91.88 167 LEU A C 1
ATOM 1333 O O . LEU A 1 167 ? 9.160 -0.830 9.349 1.00 91.88 167 LEU A O 1
ATOM 1337 N N . LEU A 1 168 ? 7.867 -2.361 8.330 1.00 93.19 168 LEU A N 1
ATOM 1338 C CA . LEU A 1 168 ? 7.849 -3.315 9.423 1.00 93.19 168 LEU A CA 1
ATOM 1339 C C . LEU A 1 168 ? 8.630 -4.563 9.017 1.00 93.19 168 LEU A C 1
ATOM 1341 O O . LEU A 1 168 ? 8.570 -4.984 7.867 1.00 93.19 168 LEU A O 1
ATOM 1345 N N . THR A 1 169 ? 9.335 -5.167 9.965 1.00 91.94 169 THR A N 1
ATOM 1346 C CA . THR A 1 169 ? 10.025 -6.451 9.796 1.00 91.94 169 THR A CA 1
ATOM 1347 C C . THR A 1 169 ? 9.623 -7.421 10.896 1.00 91.94 169 THR A C 1
ATOM 1349 O O . THR A 1 169 ? 9.328 -7.001 12.020 1.00 91.94 169 THR A O 1
ATOM 1352 N N . GLU A 1 170 ? 9.591 -8.717 10.588 1.00 89.69 170 GLU A N 1
ATOM 1353 C CA . GLU A 1 170 ? 9.356 -9.764 11.590 1.00 89.69 170 GLU A CA 1
ATOM 1354 C C . GLU A 1 170 ? 10.409 -9.702 12.704 1.00 89.69 170 GLU A C 1
ATOM 1356 O O . GLU A 1 170 ? 11.611 -9.727 12.434 1.00 89.69 170 GLU A O 1
ATOM 1361 N N . LYS A 1 171 ? 9.978 -9.700 13.973 1.00 86.69 171 LYS A N 1
ATOM 1362 C CA . LYS A 1 171 ? 10.899 -9.659 15.126 1.00 86.69 171 LYS A CA 1
ATOM 1363 C C . LYS A 1 171 ? 11.848 -10.857 15.201 1.00 86.69 171 LYS A C 1
ATOM 1365 O O . LYS A 1 171 ? 12.885 -10.761 15.849 1.00 86.69 171 LYS A O 1
ATOM 1370 N N . THR A 1 172 ? 11.467 -11.991 14.619 1.00 80.69 172 THR A N 1
ATOM 1371 C CA . THR A 1 172 ? 12.163 -13.274 14.785 1.00 80.69 172 THR A CA 1
ATOM 1372 C C . THR A 1 172 ? 13.367 -13.428 13.863 1.00 80.69 172 THR A C 1
ATOM 1374 O O . THR A 1 172 ? 14.352 -14.042 14.262 1.00 80.69 172 THR A O 1
ATOM 1377 N N . ASN A 1 173 ? 13.294 -12.917 12.630 1.00 78.12 173 ASN A N 1
ATOM 1378 C CA . ASN A 1 173 ? 14.295 -13.193 11.597 1.00 78.12 173 ASN A CA 1
ATOM 1379 C C . ASN A 1 173 ? 14.597 -11.997 10.668 1.00 78.12 173 ASN A C 1
ATOM 1381 O O . ASN A 1 173 ? 15.473 -12.130 9.816 1.00 78.12 173 ASN A O 1
ATOM 1385 N N . ASN A 1 174 ? 13.884 -10.870 10.805 1.00 75.62 174 ASN A N 1
ATOM 1386 C CA . ASN A 1 174 ? 13.934 -9.690 9.932 1.00 75.62 174 ASN A CA 1
ATOM 1387 C C . ASN A 1 174 ? 13.678 -9.950 8.426 1.00 75.62 174 ASN A C 1
ATOM 1389 O O . ASN A 1 174 ? 13.851 -9.037 7.630 1.00 75.62 174 ASN A O 1
ATOM 1393 N N . LYS A 1 175 ? 13.268 -11.152 7.999 1.00 77.62 175 LYS A N 1
ATOM 1394 C CA . LYS A 1 175 ? 13.236 -11.558 6.581 1.00 77.62 175 LYS A CA 1
ATOM 1395 C C . LYS A 1 175 ? 12.054 -10.994 5.808 1.00 77.62 175 LYS A C 1
ATOM 1397 O 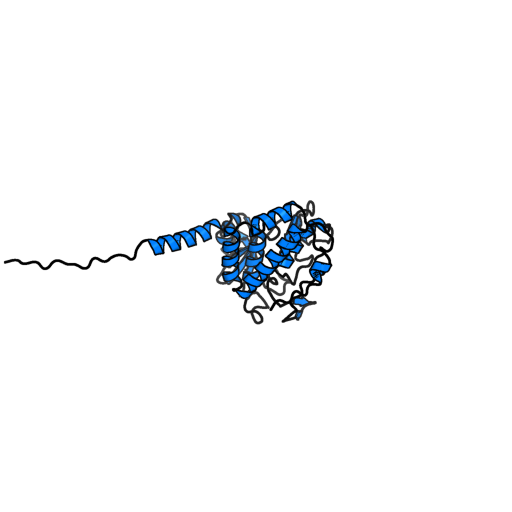O . LYS A 1 175 ? 12.227 -10.588 4.663 1.00 77.62 175 LYS A O 1
ATOM 1402 N N . LYS A 1 176 ? 10.852 -11.015 6.394 1.00 88.06 176 LYS A N 1
ATOM 1403 C CA . LYS A 1 176 ? 9.659 -10.478 5.732 1.00 88.06 176 LYS A CA 1
ATOM 1404 C C . LYS A 1 176 ? 9.508 -8.999 6.058 1.00 88.06 176 LYS A C 1
ATOM 1406 O O . LYS A 1 176 ? 9.534 -8.606 7.226 1.00 88.06 176 LYS A O 1
ATOM 1411 N N . ILE A 1 177 ? 9.351 -8.201 5.007 1.00 91.06 177 ILE A N 1
ATOM 1412 C CA . ILE A 1 177 ? 9.089 -6.768 5.086 1.00 91.06 177 ILE A CA 1
ATOM 1413 C C . ILE A 1 177 ? 7.603 -6.540 4.852 1.00 91.06 177 ILE A C 1
ATOM 1415 O O . ILE A 1 177 ? 7.020 -7.117 3.937 1.00 91.06 177 ILE A O 1
ATOM 1419 N N . HIS A 1 178 ? 7.020 -5.636 5.630 1.00 95.44 178 HIS A N 1
ATOM 1420 C CA . HIS A 1 178 ? 5.701 -5.092 5.360 1.00 95.44 178 HIS A CA 1
ATOM 1421 C C . HIS A 1 178 ? 5.791 -3.585 5.124 1.00 95.44 178 HIS A C 1
ATOM 1423 O O . HIS A 1 178 ? 6.242 -2.829 5.987 1.00 95.44 178 HIS A O 1
ATOM 1429 N N . ALA A 1 179 ? 5.360 -3.154 3.943 1.00 95.69 179 ALA A N 1
ATOM 1430 C CA . ALA A 1 179 ? 5.322 -1.764 3.524 1.00 95.69 179 ALA A CA 1
ATOM 1431 C C . ALA A 1 179 ? 3.997 -1.122 3.947 1.00 95.69 179 ALA A C 1
ATOM 1433 O O . ALA A 1 179 ? 2.948 -1.343 3.337 1.00 95.69 179 ALA A O 1
ATOM 1434 N N . ILE A 1 180 ? 4.055 -0.310 4.997 1.00 96.19 180 ILE A N 1
ATOM 1435 C CA . ILE A 1 180 ? 2.909 0.436 5.516 1.00 96.19 180 ILE A CA 1
ATOM 1436 C C . ILE A 1 180 ? 3.000 1.909 5.101 1.00 96.19 180 ILE A C 1
ATOM 1438 O O . ILE A 1 180 ? 4.000 2.340 4.525 1.00 96.19 180 ILE A O 1
ATOM 1442 N N . ASP A 1 181 ? 1.939 2.659 5.391 1.00 93.56 181 ASP A N 1
ATOM 1443 C CA . ASP A 1 181 ? 1.840 4.104 5.155 1.00 93.56 181 ASP A CA 1
ATOM 1444 C C . ASP A 1 181 ? 2.116 4.526 3.703 1.00 93.56 181 ASP A C 1
ATOM 1446 O O . ASP A 1 181 ? 3.066 5.233 3.379 1.00 93.56 181 ASP A O 1
ATOM 1450 N N . ASN A 1 182 ? 1.261 4.061 2.793 1.00 94.44 182 ASN A N 1
ATOM 1451 C CA . ASN A 1 182 ? 1.364 4.327 1.359 1.00 94.44 182 ASN A CA 1
ATOM 1452 C C . ASN A 1 182 ? 0.440 5.480 0.923 1.00 94.44 182 ASN A C 1
ATOM 1454 O O . ASN A 1 182 ? 0.160 5.650 -0.266 1.00 94.44 182 ASN A O 1
ATOM 1458 N N . GLY A 1 183 ? -0.035 6.296 1.871 1.00 91.69 183 GLY A N 1
ATOM 1459 C CA . GLY A 1 183 ? -0.949 7.415 1.628 1.00 91.69 183 GLY A CA 1
ATOM 1460 C C . GLY A 1 183 ? -0.364 8.567 0.803 1.00 91.69 183 GLY A C 1
ATOM 1461 O O . GLY A 1 183 ? -1.138 9.392 0.321 1.00 91.69 183 GLY A O 1
ATOM 1462 N N . LEU A 1 184 ? 0.960 8.614 0.600 1.00 89.06 184 LEU A N 1
ATOM 1463 C CA . LEU A 1 184 ? 1.682 9.580 -0.249 1.00 89.06 184 LEU A CA 1
ATOM 1464 C C . LEU A 1 184 ? 2.274 8.932 -1.522 1.00 89.06 184 LEU A C 1
ATOM 1466 O O . LEU A 1 184 ? 3.356 9.288 -1.992 1.00 89.06 184 LEU A O 1
ATOM 1470 N N . THR A 1 185 ? 1.551 7.964 -2.087 1.00 90.75 185 THR A N 1
ATOM 1471 C CA . THR A 1 185 ? 1.793 7.388 -3.425 1.00 90.75 185 THR A CA 1
ATOM 1472 C C . THR A 1 185 ? 1.006 8.145 -4.499 1.00 90.75 185 THR A C 1
ATOM 1474 O O . THR A 1 185 ? 0.077 8.874 -4.183 1.00 90.75 185 THR A O 1
ATOM 1477 N N . PHE A 1 186 ? 1.352 8.022 -5.782 1.00 90.38 186 PHE A N 1
ATOM 1478 C CA . PHE A 1 186 ? 0.579 8.615 -6.894 1.00 90.38 186 PHE A CA 1
ATOM 1479 C C . PHE A 1 186 ? 0.266 10.125 -6.753 1.00 90.38 186 PHE A C 1
ATOM 1481 O O . PHE A 1 186 ? -0.754 10.597 -7.251 1.00 90.38 186 PHE A O 1
ATOM 1488 N N . THR A 1 187 ? 1.112 10.886 -6.053 1.00 83.25 187 THR A N 1
ATOM 1489 C CA . THR A 1 187 ? 0.919 12.322 -5.792 1.00 83.25 187 THR A CA 1
ATOM 1490 C C . THR A 1 187 ? 2.191 13.113 -6.088 1.00 83.25 187 THR A C 1
ATOM 1492 O O . THR A 1 187 ? 3.306 12.583 -6.048 1.00 83.25 187 THR A O 1
ATOM 1495 N N . LYS A 1 188 ? 2.016 14.407 -6.376 1.00 77.12 188 LYS A N 1
ATOM 1496 C CA . LYS A 1 188 ? 3.106 15.380 -6.537 1.00 77.12 188 LYS A CA 1
ATOM 1497 C C . LYS A 1 188 ? 3.510 16.039 -5.216 1.00 77.12 188 LYS A C 1
ATOM 1499 O O . LYS A 1 188 ? 4.409 16.875 -5.201 1.00 77.12 188 LYS A O 1
ATOM 1504 N N . ILE A 1 189 ? 2.879 15.673 -4.102 1.00 75.12 189 ILE A N 1
ATOM 1505 C CA . ILE A 1 189 ? 3.276 16.138 -2.773 1.00 75.12 189 ILE A CA 1
ATOM 1506 C C . ILE A 1 189 ? 4.455 15.320 -2.254 1.00 75.12 189 ILE A C 1
ATOM 1508 O O . ILE A 1 189 ? 4.462 14.092 -2.327 1.00 75.12 189 ILE A O 1
ATOM 1512 N N . LYS A 1 190 ? 5.437 16.006 -1.664 1.00 74.50 190 LYS A N 1
ATOM 1513 C CA . LYS A 1 190 ? 6.512 15.378 -0.892 1.00 74.50 190 LYS A CA 1
ATOM 1514 C C . LYS A 1 190 ? 6.548 15.890 0.542 1.00 74.50 190 LYS A C 1
ATOM 1516 O O . LYS A 1 190 ? 6.440 17.095 0.775 1.00 74.50 190 LYS A O 1
ATOM 1521 N N . MET A 1 191 ? 6.783 14.969 1.473 1.00 71.06 191 MET A N 1
ATOM 1522 C CA . MET A 1 191 ? 7.009 15.262 2.881 1.00 71.06 191 MET A CA 1
ATOM 1523 C C . MET A 1 191 ? 8.494 15.541 3.164 1.00 71.06 191 MET A C 1
ATOM 1525 O O . MET A 1 191 ? 9.362 14.754 2.787 1.00 71.06 191 MET A O 1
ATOM 1529 N N . LEU A 1 192 ? 8.808 16.669 3.811 1.00 66.00 192 LEU A N 1
ATOM 1530 C CA . LEU A 1 192 ? 10.171 17.054 4.201 1.00 66.00 192 LEU A CA 1
ATOM 1531 C C . LEU A 1 192 ? 10.175 17.788 5.551 1.00 66.00 192 LEU A C 1
ATOM 1533 O O . LEU A 1 192 ? 9.673 18.903 5.660 1.00 66.00 192 LEU A O 1
ATOM 1537 N N . GLY A 1 193 ? 10.786 17.186 6.580 1.00 58.62 193 GLY A N 1
ATOM 1538 C CA . GLY A 1 193 ? 11.150 17.882 7.826 1.00 58.62 193 GLY A CA 1
ATOM 1539 C C . GLY A 1 193 ? 9.994 18.566 8.569 1.00 58.62 193 GLY A C 1
ATOM 1540 O O . GLY A 1 193 ? 10.172 19.663 9.085 1.00 58.62 193 GLY A O 1
ATOM 1541 N N . GLY A 1 194 ? 8.807 17.957 8.595 1.00 61.16 194 GLY A N 1
ATOM 1542 C CA . GLY A 1 194 ? 7.610 18.540 9.220 1.00 61.16 194 GLY A CA 1
ATOM 1543 C C . GLY A 1 194 ? 6.789 19.482 8.322 1.00 61.16 194 GLY A C 1
ATOM 1544 O O . GLY A 1 194 ? 5.731 19.929 8.753 1.00 61.16 194 GLY A O 1
ATOM 1545 N N . GLY A 1 195 ? 7.212 19.729 7.073 1.00 61.41 195 GLY A N 1
ATOM 1546 C CA . GLY A 1 195 ? 6.450 20.474 6.063 1.00 61.41 195 GLY A CA 1
ATOM 1547 C C . GLY A 1 195 ? 6.289 19.751 4.716 1.00 61.41 195 GLY A C 1
ATOM 1548 O O . GLY A 1 195 ? 6.875 18.697 4.471 1.00 61.41 195 GLY A O 1
ATOM 1549 N N . PHE A 1 196 ? 5.495 20.345 3.822 1.00 71.06 196 PHE A N 1
ATOM 1550 C CA . PHE A 1 196 ? 5.125 19.761 2.526 1.00 71.06 196 PHE A CA 1
ATOM 1551 C C . PHE A 1 196 ? 5.626 20.614 1.371 1.00 71.06 196 PHE A C 1
ATOM 1553 O O . PHE A 1 196 ? 5.502 21.839 1.397 1.00 71.06 196 PHE A O 1
ATOM 1560 N N . ILE A 1 197 ? 6.121 19.954 0.327 1.00 70.25 197 ILE A N 1
ATOM 1561 C CA . ILE A 1 197 ? 6.401 20.588 -0.960 1.00 70.25 197 ILE A CA 1
ATOM 1562 C C . ILE A 1 197 ? 5.362 20.104 -1.966 1.00 70.25 197 ILE A C 1
ATOM 1564 O O . ILE A 1 197 ? 5.279 18.907 -2.245 1.00 70.25 197 ILE A O 1
ATOM 1568 N N . LYS A 1 198 ? 4.569 21.045 -2.487 1.00 69.25 198 LYS A N 1
ATOM 1569 C CA . LYS A 1 198 ? 3.656 20.828 -3.616 1.00 69.25 198 LYS A CA 1
ATOM 1570 C C . LYS A 1 198 ? 4.421 20.864 -4.931 1.00 69.25 198 LYS A C 1
ATOM 1572 O O . LYS A 1 198 ? 5.505 21.444 -4.989 1.00 69.25 198 LYS A O 1
ATOM 1577 N N . ASP A 1 199 ? 3.840 20.256 -5.963 1.00 69.81 199 ASP A N 1
ATOM 1578 C CA . ASP A 1 199 ? 4.414 20.214 -7.312 1.00 69.81 199 ASP A CA 1
ATOM 1579 C C . ASP A 1 199 ? 5.861 19.707 -7.311 1.00 69.81 199 ASP A C 1
ATOM 1581 O O . ASP A 1 199 ? 6.706 20.138 -8.100 1.00 69.81 199 ASP A O 1
ATOM 1585 N N . TYR A 1 200 ? 6.163 18.792 -6.381 1.00 66.19 200 TYR A N 1
ATOM 1586 C CA . TYR A 1 200 ? 7.479 18.198 -6.284 1.00 66.19 200 TYR A CA 1
ATOM 1587 C C . TYR A 1 200 ? 7.756 17.477 -7.603 1.00 66.19 200 TYR A C 1
ATOM 1589 O O . TYR A 1 200 ? 6.933 16.659 -8.029 1.00 66.19 200 TYR A O 1
ATOM 1597 N N . PRO A 1 201 ? 8.888 17.779 -8.265 1.00 62.59 201 PRO A N 1
ATOM 1598 C CA . PRO A 1 201 ? 9.114 17.370 -9.640 1.00 62.59 201 PRO A CA 1
ATOM 1599 C C . PRO A 1 201 ? 8.983 15.861 -9.773 1.00 62.59 201 PRO A C 1
ATOM 1601 O O . PRO A 1 201 ? 9.369 15.121 -8.858 1.00 62.59 201 PRO A O 1
ATOM 1604 N N . ASP A 1 202 ? 8.504 15.406 -10.933 1.00 57.19 202 ASP A N 1
ATOM 1605 C CA . ASP A 1 202 ? 8.151 14.007 -11.196 1.00 57.19 202 ASP A CA 1
ATOM 1606 C C . ASP A 1 202 ? 9.358 13.052 -11.321 1.00 57.19 202 ASP A C 1
ATOM 1608 O O . ASP A 1 202 ? 9.349 12.042 -12.018 1.00 57.19 202 ASP A O 1
ATOM 1612 N N . VAL A 1 203 ? 10.428 13.361 -10.597 1.00 55.84 203 VAL A N 1
ATOM 1613 C CA . VAL A 1 203 ? 11.639 12.570 -10.488 1.00 55.84 203 VAL A CA 1
ATOM 1614 C C . VAL A 1 203 ? 11.515 11.684 -9.254 1.00 55.84 203 VAL A C 1
ATOM 1616 O O . VAL A 1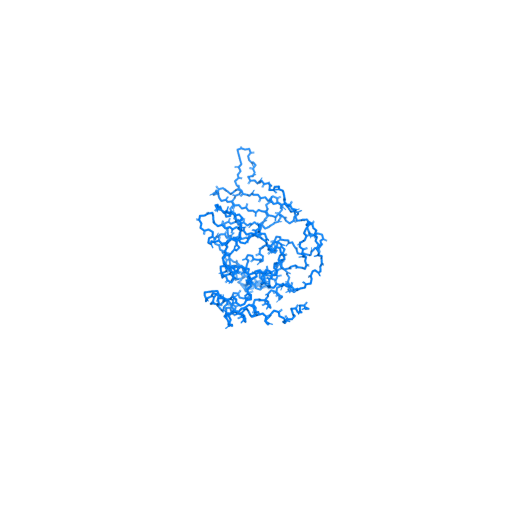 203 ? 11.727 12.138 -8.124 1.00 55.84 203 VAL A O 1
ATOM 1619 N N . VAL A 1 204 ? 11.182 10.405 -9.444 1.00 51.62 204 VAL A N 1
ATOM 1620 C CA . VAL A 1 204 ? 11.595 9.382 -8.473 1.00 51.62 204 VAL A CA 1
ATOM 1621 C C . VAL A 1 204 ? 13.087 9.225 -8.662 1.00 51.62 204 VAL A C 1
ATOM 1623 O O . VAL A 1 204 ? 13.556 8.731 -9.686 1.00 51.62 204 VAL A O 1
ATOM 1626 N N . LYS A 1 205 ? 13.863 9.671 -7.684 1.00 53.69 205 LYS A N 1
ATOM 1627 C CA . LYS A 1 205 ? 15.277 9.342 -7.669 1.00 53.69 205 LYS A CA 1
ATOM 1628 C C . LYS A 1 205 ? 15.365 7.872 -7.279 1.00 53.69 205 LYS A C 1
ATOM 1630 O O . LYS A 1 205 ? 15.335 7.554 -6.102 1.00 53.69 205 LYS A O 1
ATOM 1635 N N . ILE A 1 206 ? 15.477 6.974 -8.258 1.00 47.06 206 ILE A N 1
ATOM 1636 C CA . ILE A 1 206 ? 15.700 5.537 -8.005 1.00 47.06 206 ILE A CA 1
ATOM 1637 C C . ILE A 1 206 ? 16.929 5.316 -7.099 1.00 47.06 206 ILE A C 1
ATOM 1639 O O . ILE A 1 206 ? 16.964 4.371 -6.314 1.00 47.06 206 ILE A O 1
ATOM 1643 N N . ARG A 1 207 ? 17.902 6.242 -7.115 1.00 46.31 207 ARG A N 1
ATOM 1644 C CA . ARG A 1 207 ? 19.037 6.233 -6.176 1.00 46.31 207 ARG A CA 1
ATOM 1645 C C . ARG A 1 207 ? 18.619 6.313 -4.700 1.00 46.31 207 ARG A C 1
ATOM 1647 O O . ARG A 1 207 ? 19.368 5.838 -3.858 1.00 46.31 207 ARG A O 1
ATOM 1654 N N . ASP A 1 208 ? 17.471 6.921 -4.397 1.00 52.16 208 ASP A N 1
ATOM 1655 C CA . ASP A 1 208 ? 16.979 7.096 -3.028 1.00 52.16 208 ASP A CA 1
ATOM 1656 C C . ASP A 1 208 ? 16.375 5.779 -2.488 1.00 52.16 208 ASP A C 1
ATOM 1658 O O . ASP A 1 208 ? 16.122 5.681 -1.292 1.00 52.16 208 ASP A O 1
ATOM 1662 N N . ILE A 1 209 ? 16.198 4.755 -3.342 1.00 55.62 209 ILE A N 1
ATOM 1663 C CA . ILE A 1 209 ? 15.636 3.446 -2.968 1.00 55.62 209 ILE A CA 1
ATOM 1664 C C . ILE A 1 209 ? 16.623 2.275 -3.224 1.00 55.62 209 ILE A C 1
ATOM 1666 O O . ILE A 1 209 ? 16.395 1.174 -2.753 1.00 55.62 209 ILE A O 1
ATOM 1670 N N . ILE A 1 210 ? 17.817 2.537 -3.779 1.00 57.59 210 ILE A N 1
ATOM 1671 C CA . ILE A 1 210 ? 18.965 1.602 -3.838 1.00 57.59 210 ILE A CA 1
ATOM 1672 C C . ILE A 1 210 ? 18.822 0.431 -4.841 1.00 57.59 210 ILE A C 1
ATOM 1674 O O . ILE A 1 210 ? 18.761 -0.716 -4.421 1.00 57.59 210 ILE A O 1
ATOM 1678 N N . PHE A 1 211 ? 18.898 0.663 -6.164 1.00 64.44 211 PHE A N 1
ATOM 1679 C CA . PHE A 1 211 ? 18.857 -0.462 -7.138 1.00 64.44 211 PHE A CA 1
ATOM 1680 C C . PHE A 1 211 ? 19.832 -0.434 -8.309 1.00 64.44 211 PHE A C 1
ATOM 1682 O O . PHE A 1 211 ? 19.883 -1.419 -9.047 1.00 64.44 211 PHE A O 1
ATOM 1689 N N . CYS A 1 212 ? 20.611 0.635 -8.504 1.00 64.75 212 CYS A N 1
ATOM 1690 C CA . CYS A 1 212 ? 21.594 0.632 -9.589 1.00 64.75 212 CYS A CA 1
ATOM 1691 C C . CYS A 1 212 ? 22.526 -0.571 -9.449 1.00 64.75 212 CYS A C 1
ATOM 1693 O O . CYS A 1 212 ? 23.064 -0.821 -8.366 1.00 64.75 212 CYS A O 1
ATOM 1695 N N . ASP A 1 213 ? 22.683 -1.303 -10.549 1.00 70.94 213 ASP A N 1
ATOM 1696 C CA . ASP A 1 213 ? 23.625 -2.413 -10.695 1.00 70.94 213 ASP A CA 1
ATOM 1697 C C . ASP A 1 213 ? 23.374 -3.601 -9.745 1.00 70.94 213 ASP A C 1
ATOM 1699 O O . ASP A 1 213 ? 24.193 -4.514 -9.654 1.00 70.94 213 ASP A O 1
ATOM 1703 N N . THR A 1 214 ? 22.216 -3.630 -9.074 1.00 79.12 214 THR A N 1
ATOM 1704 C CA . THR A 1 214 ? 21.753 -4.790 -8.301 1.00 79.12 214 THR A CA 1
ATOM 1705 C C . THR A 1 214 ? 20.897 -5.680 -9.209 1.00 79.12 214 THR A C 1
ATOM 1707 O O . THR A 1 214 ? 19.962 -5.174 -9.839 1.00 79.12 214 THR A O 1
ATOM 1710 N N . PRO A 1 215 ? 21.192 -6.990 -9.321 1.00 89.19 215 PRO A N 1
ATOM 1711 C CA . PRO A 1 215 ? 20.367 -7.907 -10.099 1.00 89.19 215 PRO A CA 1
ATOM 1712 C C . PRO A 1 215 ? 18.933 -7.964 -9.573 1.00 89.19 215 PRO A C 1
ATOM 1714 O O . PRO A 1 215 ? 18.714 -8.034 -8.364 1.00 89.19 215 PRO A O 1
ATOM 1717 N N . ILE A 1 216 ? 17.962 -7.985 -10.484 1.00 91.62 216 ILE A N 1
ATOM 1718 C CA . ILE A 1 216 ? 16.567 -8.256 -10.144 1.00 91.62 216 ILE A CA 1
ATOM 1719 C C . ILE A 1 216 ? 16.418 -9.775 -9.965 1.00 91.62 216 ILE A C 1
ATOM 1721 O O . ILE A 1 216 ? 16.759 -10.523 -10.895 1.00 91.62 216 ILE A O 1
ATOM 1725 N N . PRO A 1 217 ? 15.911 -10.244 -8.807 1.00 92.44 217 PRO A N 1
ATOM 1726 C CA . PRO A 1 217 ? 15.678 -11.663 -8.556 1.00 92.44 217 PRO A CA 1
ATOM 1727 C C . PRO A 1 217 ? 14.870 -12.325 -9.686 1.00 92.44 217 PRO A C 1
ATOM 1729 O O . PRO A 1 217 ? 13.920 -11.731 -10.192 1.00 92.44 217 PRO A O 1
ATOM 1732 N N . GLU A 1 218 ? 15.229 -13.550 -10.090 1.00 94.94 218 GLU A N 1
ATOM 1733 C CA . GLU A 1 218 ? 14.542 -14.270 -11.184 1.00 94.94 218 GLU A CA 1
ATOM 1734 C C . GLU A 1 218 ? 13.038 -14.389 -10.924 1.00 94.94 218 GLU A C 1
ATOM 1736 O O . GLU A 1 218 ? 12.233 -13.986 -11.755 1.00 94.94 218 GLU A O 1
ATOM 1741 N N . ASN A 1 219 ? 12.658 -14.818 -9.720 1.00 94.81 219 ASN A N 1
ATOM 1742 C CA . ASN A 1 219 ? 11.257 -14.924 -9.323 1.00 94.81 219 ASN A CA 1
ATOM 1743 C C . ASN A 1 219 ? 10.514 -13.580 -9.453 1.00 94.81 219 ASN A C 1
ATOM 1745 O O . ASN A 1 219 ? 9.337 -13.559 -9.800 1.00 94.81 219 ASN A O 1
ATOM 1749 N N . THR A 1 220 ? 11.172 -12.454 -9.168 1.00 95.12 220 THR A N 1
ATOM 1750 C CA . THR A 1 220 ? 10.599 -11.113 -9.354 1.00 95.12 220 THR A CA 1
ATOM 1751 C C . THR A 1 220 ? 10.393 -10.802 -10.833 1.00 95.12 220 THR A C 1
ATOM 1753 O O . THR A 1 220 ? 9.339 -10.285 -11.206 1.00 95.12 220 THR A O 1
ATOM 1756 N N . ARG A 1 221 ? 11.355 -11.154 -11.693 1.00 96.25 221 ARG A N 1
ATOM 1757 C CA . ARG A 1 221 ? 11.236 -10.976 -13.147 1.00 96.25 221 ARG A CA 1
ATOM 1758 C C . ARG A 1 221 ? 10.085 -11.788 -13.720 1.00 96.25 221 ARG A C 1
ATOM 1760 O O . ARG A 1 221 ? 9.240 -11.219 -14.405 1.00 96.25 221 ARG A O 1
ATOM 1767 N N . GLU A 1 222 ? 10.005 -13.066 -13.362 1.00 96.69 222 GLU A N 1
ATOM 1768 C CA . GLU A 1 222 ? 8.936 -13.974 -13.783 1.00 96.69 222 GLU A CA 1
ATOM 1769 C C . GLU A 1 222 ? 7.549 -13.435 -13.401 1.00 96.69 222 GLU A C 1
ATOM 1771 O O . GLU A 1 222 ? 6.665 -13.368 -14.254 1.00 96.69 222 GLU A O 1
ATOM 1776 N N . ARG A 1 223 ? 7.359 -12.962 -12.157 1.00 96.31 223 ARG A N 1
ATOM 1777 C CA . ARG A 1 223 ? 6.078 -12.374 -11.709 1.00 96.31 223 ARG A CA 1
ATOM 1778 C C . ARG A 1 223 ? 5.680 -11.137 -12.522 1.00 96.31 223 ARG A C 1
ATOM 1780 O O . ARG A 1 223 ? 4.516 -10.986 -12.898 1.00 96.31 223 ARG A O 1
ATOM 1787 N N . ILE A 1 224 ? 6.637 -10.252 -12.813 1.00 97.06 224 ILE A N 1
ATOM 1788 C CA . ILE A 1 224 ? 6.399 -9.045 -13.620 1.00 97.06 224 ILE A CA 1
ATOM 1789 C C . ILE A 1 224 ? 6.032 -9.427 -15.061 1.00 97.06 224 ILE A C 1
ATOM 1791 O O . ILE A 1 224 ? 5.080 -8.881 -15.622 1.00 97.06 224 ILE A O 1
ATOM 1795 N N . GLU A 1 225 ? 6.761 -10.367 -15.663 1.00 97.00 225 GLU A N 1
ATOM 1796 C CA . GLU A 1 225 ? 6.500 -10.851 -17.022 1.00 97.00 225 GLU A CA 1
ATOM 1797 C C . GLU A 1 225 ? 5.151 -11.574 -17.135 1.00 97.00 225 GLU A C 1
ATOM 1799 O O . GLU A 1 225 ? 4.412 -11.345 -18.101 1.00 97.00 225 GLU A O 1
ATOM 1804 N N . GLU A 1 226 ? 4.785 -12.375 -16.131 1.00 96.44 226 GLU A N 1
ATOM 1805 C CA . GLU A 1 226 ? 3.475 -13.023 -16.032 1.00 96.44 226 GLU A CA 1
ATOM 1806 C C . GLU A 1 226 ? 2.353 -11.978 -16.013 1.00 96.44 226 GLU A C 1
ATOM 1808 O O . GLU A 1 226 ? 1.411 -12.056 -16.810 1.00 96.44 226 GLU A O 1
ATOM 1813 N N . PHE A 1 227 ? 2.464 -10.960 -15.151 1.00 97.31 227 PHE A N 1
ATOM 1814 C CA . PHE A 1 227 ? 1.482 -9.878 -15.084 1.00 97.31 227 PHE A CA 1
ATOM 1815 C C . PHE A 1 227 ? 1.367 -9.135 -16.423 1.00 97.31 227 PHE A C 1
ATOM 1817 O O . PHE A 1 227 ? 0.263 -8.930 -16.931 1.00 97.31 227 PHE A O 1
ATOM 1824 N N . LEU A 1 228 ? 2.498 -8.762 -17.031 1.00 97.56 228 LEU A N 1
ATOM 1825 C CA . LEU A 1 228 ? 2.523 -8.025 -18.297 1.00 97.56 228 LEU A CA 1
ATOM 1826 C C . LEU A 1 228 ? 1.923 -8.818 -19.463 1.00 97.56 228 LEU A C 1
ATOM 1828 O O . LEU A 1 228 ? 1.332 -8.221 -20.370 1.00 97.56 228 LEU A O 1
ATOM 1832 N N . SER A 1 229 ? 2.040 -10.143 -19.429 1.00 96.88 229 SER A N 1
ATOM 1833 C CA . SER A 1 229 ? 1.480 -11.047 -20.437 1.00 96.88 229 SER A CA 1
ATOM 1834 C C . SER A 1 229 ? -0.012 -11.325 -20.216 1.00 96.88 229 SER A C 1
ATOM 1836 O O . SER A 1 229 ? -0.729 -11.666 -21.157 1.00 96.88 229 SER A O 1
ATOM 1838 N N . ASN A 1 230 ? -0.523 -11.122 -18.998 1.00 95.88 230 ASN A N 1
ATOM 1839 C CA . ASN A 1 230 ? -1.914 -11.384 -18.651 1.00 95.88 230 ASN A CA 1
ATOM 1840 C C . ASN A 1 230 ? -2.818 -10.166 -18.934 1.00 95.88 230 ASN A C 1
ATOM 1842 O O . ASN A 1 230 ? -2.917 -9.226 -18.142 1.00 95.88 230 ASN A O 1
ATOM 1846 N N . LYS A 1 231 ? -3.513 -10.183 -20.081 1.00 95.12 231 LYS A N 1
ATOM 1847 C CA . LYS A 1 231 ? -4.425 -9.098 -20.491 1.00 95.12 231 LYS A CA 1
ATOM 1848 C C . LYS A 1 231 ? -5.543 -8.853 -19.475 1.00 95.12 231 LYS A C 1
ATOM 1850 O O . LYS A 1 231 ? -5.827 -7.702 -19.169 1.00 95.12 231 LYS A O 1
ATOM 1855 N N . GLU A 1 232 ? -6.147 -9.907 -18.939 1.00 92.38 232 GLU A N 1
ATOM 1856 C CA . GLU A 1 232 ? -7.255 -9.784 -17.991 1.00 92.38 232 GLU A CA 1
ATOM 1857 C C . GLU A 1 232 ? -6.810 -9.123 -16.681 1.00 92.38 232 GLU A C 1
ATOM 1859 O O . GLU A 1 232 ? -7.413 -8.134 -16.268 1.00 92.38 232 GLU A O 1
ATOM 1864 N N . LYS A 1 233 ? -5.703 -9.579 -16.073 1.00 93.62 233 LYS A N 1
ATOM 1865 C CA . LYS A 1 233 ? -5.136 -8.955 -14.863 1.00 93.62 233 LYS A CA 1
ATOM 1866 C C . LYS A 1 233 ? -4.840 -7.467 -15.082 1.00 93.62 233 LYS A C 1
ATOM 1868 O O . LYS A 1 233 ? -5.129 -6.657 -14.202 1.00 93.62 233 LYS A O 1
ATOM 1873 N N . LYS A 1 234 ? -4.308 -7.093 -16.253 1.00 96.00 234 LYS A N 1
ATOM 1874 C CA . LYS A 1 234 ? -4.047 -5.687 -16.600 1.00 96.00 234 LYS A CA 1
ATOM 1875 C C . LYS A 1 234 ? -5.324 -4.859 -16.683 1.00 96.00 234 LYS A C 1
ATOM 1877 O O . LYS A 1 234 ? -5.357 -3.786 -16.093 1.00 96.00 234 LYS A O 1
ATOM 1882 N N . GLU A 1 235 ? -6.360 -5.342 -17.366 1.00 95.44 235 GLU A N 1
ATOM 1883 C CA . GLU A 1 235 ? -7.637 -4.619 -17.468 1.00 95.44 235 GLU A CA 1
ATOM 1884 C C . GLU A 1 235 ? -8.312 -4.461 -16.100 1.00 95.44 235 GLU A C 1
ATOM 1886 O O . GLU A 1 235 ? -8.786 -3.378 -15.764 1.00 95.44 235 GLU A O 1
ATOM 1891 N N . LEU A 1 236 ? -8.292 -5.506 -15.266 1.00 94.62 236 LEU A N 1
ATOM 1892 C CA . LEU A 1 236 ? -8.875 -5.452 -13.923 1.00 94.62 236 LEU A CA 1
ATOM 1893 C C . LEU A 1 236 ? -8.131 -4.471 -13.006 1.00 94.62 236 LEU A C 1
ATOM 1895 O O . LEU A 1 236 ? -8.773 -3.681 -12.305 1.00 94.62 236 LEU A O 1
ATOM 1899 N N . LEU A 1 237 ? -6.791 -4.478 -13.024 1.00 96.06 237 LEU A N 1
ATOM 1900 C CA . LEU A 1 237 ? -6.005 -3.499 -12.272 1.00 96.06 237 LEU A CA 1
ATOM 1901 C C . LEU A 1 237 ? -6.254 -2.084 -12.806 1.00 96.06 237 LEU A C 1
ATOM 1903 O O . LEU A 1 237 ? -6.508 -1.181 -12.016 1.00 96.06 237 LEU A O 1
ATOM 1907 N N . ARG A 1 238 ? -6.238 -1.889 -14.131 1.00 97.00 238 ARG A N 1
ATOM 1908 C CA . ARG A 1 238 ? -6.464 -0.583 -14.771 1.00 97.00 238 ARG A CA 1
ATOM 1909 C C . ARG A 1 238 ? -7.830 -0.006 -14.423 1.00 97.00 238 ARG A C 1
ATOM 1911 O O . ARG A 1 238 ? -7.900 1.146 -14.008 1.00 97.00 238 ARG A O 1
ATOM 1918 N N . GLY A 1 239 ? -8.892 -0.807 -14.511 1.00 95.38 239 GLY A N 1
ATOM 1919 C CA . GLY A 1 239 ? -10.237 -0.394 -14.110 1.00 95.38 239 GLY A CA 1
ATOM 1920 C C . GLY A 1 239 ? -10.306 -0.002 -12.633 1.00 95.38 239 GLY A C 1
ATOM 1921 O O . GLY A 1 239 ? -10.796 1.076 -12.303 1.00 95.38 239 GLY A O 1
ATOM 1922 N N . SER A 1 240 ? -9.727 -0.826 -11.751 1.00 95.19 240 SER A N 1
ATOM 1923 C CA . SER A 1 240 ? -9.710 -0.559 -10.305 1.00 95.19 240 SER A CA 1
ATOM 1924 C C . SER A 1 240 ? -8.925 0.710 -9.950 1.00 95.19 240 SER A C 1
ATOM 1926 O O . SER A 1 240 ? -9.360 1.500 -9.116 1.00 95.19 240 SER A O 1
ATOM 1928 N N . LEU A 1 241 ? -7.769 0.929 -10.586 1.00 95.81 241 LEU A N 1
ATOM 1929 C CA . LEU A 1 241 ? -6.968 2.137 -10.388 1.00 95.81 241 LEU A CA 1
ATOM 1930 C C . LEU A 1 241 ? -7.659 3.372 -10.966 1.00 95.81 241 LEU A C 1
ATOM 1932 O O . LEU A 1 241 ? -7.621 4.420 -10.331 1.00 95.81 241 LEU A O 1
ATOM 1936 N N . SER A 1 242 ? -8.341 3.257 -12.108 1.00 95.00 242 SER A N 1
ATOM 1937 C CA . SER A 1 242 ? -9.064 4.383 -12.705 1.00 95.00 242 SER A CA 1
ATOM 1938 C C . SER A 1 242 ? -10.222 4.851 -11.826 1.00 95.00 242 SER A C 1
ATOM 1940 O O . SER A 1 242 ? -10.466 6.054 -11.750 1.0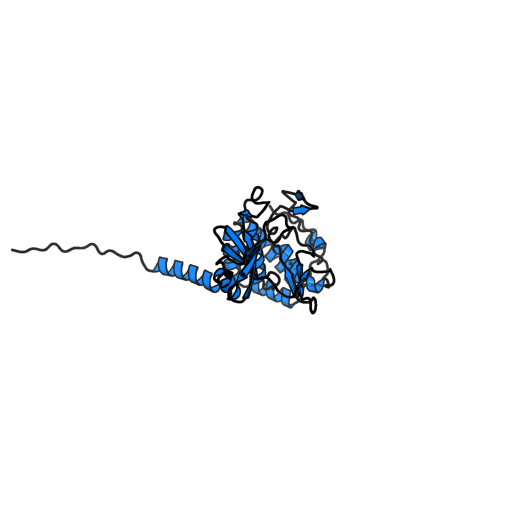0 95.00 242 SER A O 1
ATOM 1942 N N . GLU A 1 243 ? -10.907 3.933 -11.138 1.00 93.44 243 GLU A N 1
ATOM 1943 C CA . GLU A 1 243 ? -11.954 4.262 -10.159 1.00 93.44 243 GLU A CA 1
ATOM 1944 C C . GLU A 1 243 ? -11.381 4.985 -8.926 1.00 93.44 243 GLU A C 1
ATOM 1946 O O . GLU A 1 243 ? -11.997 5.914 -8.408 1.00 93.44 243 GLU A O 1
ATOM 1951 N N . LEU A 1 244 ? -10.183 4.595 -8.473 1.00 93.56 244 LEU A N 1
ATOM 1952 C CA . LEU A 1 244 ? -9.555 5.143 -7.265 1.00 93.56 244 LEU A CA 1
ATOM 1953 C C . LEU A 1 244 ? -8.751 6.426 -7.500 1.00 93.56 244 LEU A C 1
ATOM 1955 O O . LEU A 1 244 ? -8.688 7.268 -6.616 1.00 93.56 244 LEU A O 1
ATOM 1959 N N . LEU A 1 245 ? -8.076 6.553 -8.642 1.00 92.12 245 LEU A N 1
ATOM 1960 C CA . LEU A 1 245 ? -7.059 7.582 -8.888 1.00 92.12 245 LEU A CA 1
ATOM 1961 C C . LEU A 1 245 ? -7.376 8.477 -10.093 1.00 92.12 245 LEU A C 1
ATOM 1963 O O . LEU A 1 245 ? -6.674 9.465 -10.332 1.00 92.12 245 LEU A O 1
ATOM 1967 N N . GLY A 1 246 ? -8.391 8.123 -10.882 1.00 91.19 246 GLY A N 1
ATOM 1968 C CA . GLY A 1 246 ? -8.660 8.729 -12.180 1.00 91.19 246 GLY A CA 1
ATOM 1969 C C . GLY A 1 246 ? -7.704 8.262 -13.283 1.00 91.19 246 GLY A C 1
ATOM 1970 O O . GLY A 1 246 ? -6.681 7.608 -13.050 1.00 91.19 246 GLY A O 1
ATOM 1971 N N . HIS A 1 247 ? -8.048 8.626 -14.519 1.00 90.25 247 HIS A N 1
ATOM 1972 C CA . HIS A 1 247 ? -7.363 8.172 -15.731 1.00 90.25 247 HIS A CA 1
ATOM 1973 C C . HIS A 1 247 ? -5.866 8.525 -15.745 1.00 90.25 247 HIS A C 1
ATOM 1975 O O . HIS A 1 247 ? -5.025 7.646 -15.901 1.00 90.25 247 HIS A O 1
ATOM 1981 N N . ASN A 1 248 ? -5.505 9.791 -15.513 1.00 90.31 248 ASN A N 1
ATOM 1982 C CA . ASN A 1 248 ? -4.120 10.248 -15.691 1.00 90.31 248 ASN A CA 1
ATOM 1983 C C . ASN A 1 248 ? -3.132 9.550 -14.741 1.00 90.31 248 ASN A C 1
ATOM 1985 O O . ASN A 1 248 ? -2.066 9.109 -15.172 1.00 90.31 248 ASN A O 1
ATOM 1989 N N . ASN A 1 249 ? -3.494 9.396 -13.464 1.00 90.88 249 ASN A N 1
ATOM 1990 C CA . ASN A 1 249 ? -2.656 8.687 -12.492 1.00 90.88 249 ASN A CA 1
ATOM 1991 C C . ASN A 1 249 ? -2.553 7.191 -12.800 1.00 90.88 249 ASN A C 1
ATOM 1993 O O . ASN A 1 249 ? -1.493 6.593 -12.603 1.00 90.88 249 ASN A O 1
ATOM 1997 N N . THR A 1 250 ? -3.632 6.604 -13.320 1.00 94.81 250 THR A N 1
ATOM 1998 C CA . THR A 1 250 ? -3.657 5.207 -13.761 1.00 94.81 250 THR A CA 1
ATOM 1999 C C . THR A 1 250 ? -2.697 4.988 -14.923 1.00 94.81 250 THR A C 1
ATOM 2001 O O . THR A 1 250 ? -1.824 4.126 -14.838 1.00 94.81 250 THR A O 1
ATOM 2004 N N . GLU A 1 251 ? -2.772 5.812 -15.967 1.00 95.12 251 GLU A N 1
ATOM 2005 C CA . GLU A 1 251 ? -1.872 5.707 -17.119 1.00 95.12 251 GLU A CA 1
ATOM 2006 C C . GLU A 1 251 ? -0.411 5.947 -16.730 1.00 95.12 251 GLU A C 1
ATOM 2008 O O . GLU A 1 251 ? 0.483 5.222 -17.168 1.00 95.12 251 GLU A O 1
ATOM 2013 N N . ALA A 1 252 ? -0.148 6.910 -15.843 1.00 91.12 252 ALA A N 1
ATOM 2014 C CA . ALA A 1 252 ? 1.194 7.134 -15.316 1.00 91.12 252 ALA A CA 1
ATOM 2015 C C . ALA A 1 252 ? 1.723 5.915 -14.535 1.00 91.12 252 ALA A C 1
ATOM 2017 O O . ALA A 1 252 ? 2.895 5.561 -14.672 1.00 91.12 252 ALA A O 1
ATOM 2018 N N . CYS A 1 253 ? 0.875 5.245 -13.745 1.00 94.69 253 CYS A N 1
ATOM 2019 C CA . CYS A 1 253 ? 1.225 3.993 -13.071 1.00 94.69 253 CYS A CA 1
ATOM 2020 C C . CYS A 1 253 ? 1.560 2.886 -14.079 1.00 94.69 253 CYS A C 1
ATOM 2022 O O . CYS A 1 253 ? 2.620 2.270 -13.968 1.00 94.69 253 CYS A O 1
ATOM 2024 N N . PHE A 1 254 ? 0.733 2.687 -15.109 1.00 97.38 254 PHE A N 1
ATOM 2025 C CA . PHE A 1 254 ? 0.979 1.669 -16.135 1.00 97.38 254 PHE A CA 1
ATOM 2026 C C . PHE A 1 254 ? 2.258 1.924 -16.939 1.00 97.38 254 PHE A C 1
ATOM 2028 O O . PHE A 1 254 ? 3.019 0.983 -17.152 1.00 97.38 254 PHE A O 1
ATOM 2035 N N . LYS A 1 255 ? 2.575 3.181 -17.281 1.00 94.06 255 LYS A N 1
ATOM 2036 C CA . LYS A 1 255 ? 3.875 3.539 -17.884 1.00 94.06 255 LYS A CA 1
ATOM 2037 C C . LYS A 1 255 ? 5.053 3.090 -17.006 1.00 94.06 255 LYS A C 1
ATOM 2039 O O . LYS A 1 255 ? 6.057 2.592 -17.514 1.00 94.06 255 LYS A O 1
ATOM 2044 N N . ARG A 1 256 ? 4.943 3.231 -15.677 1.00 93.06 256 ARG A N 1
ATOM 2045 C CA . ARG A 1 256 ? 5.983 2.770 -14.736 1.00 93.06 256 ARG A CA 1
ATOM 2046 C C . ARG A 1 256 ? 6.035 1.248 -14.624 1.00 93.06 256 ARG A C 1
ATOM 2048 O O . ARG A 1 256 ? 7.136 0.708 -14.569 1.00 93.06 256 ARG A O 1
ATOM 2055 N N . ILE A 1 257 ? 4.893 0.558 -14.660 1.00 96.06 257 ILE A N 1
ATOM 2056 C CA . ILE A 1 257 ? 4.844 -0.913 -14.730 1.00 96.06 257 ILE A CA 1
ATOM 2057 C C . ILE A 1 257 ? 5.552 -1.415 -15.998 1.00 96.06 257 ILE A C 1
ATOM 2059 O O . ILE A 1 257 ? 6.373 -2.325 -15.925 1.00 96.06 257 ILE A O 1
ATOM 2063 N N . GLU A 1 258 ? 5.296 -0.798 -17.153 1.00 95.50 258 GLU A N 1
ATOM 2064 C CA . GLU A 1 258 ? 5.957 -1.151 -18.416 1.00 95.50 258 GLU A CA 1
ATOM 2065 C C . GLU A 1 258 ? 7.470 -0.914 -18.361 1.00 95.50 258 GLU A C 1
ATOM 2067 O O . GLU A 1 258 ? 8.244 -1.771 -18.794 1.00 95.50 258 GLU A O 1
ATOM 2072 N N . LYS A 1 259 ? 7.910 0.207 -17.773 1.00 90.56 259 LYS A N 1
ATOM 2073 C CA . LYS A 1 259 ? 9.337 0.496 -17.563 1.00 90.56 259 LYS A CA 1
ATOM 2074 C C . LYS A 1 259 ? 9.991 -0.527 -16.626 1.00 90.56 259 LYS A C 1
ATOM 2076 O O . LYS A 1 259 ? 11.070 -1.022 -16.939 1.00 90.56 259 LYS A O 1
ATOM 2081 N N . VAL A 1 260 ? 9.318 -0.930 -15.546 1.00 91.38 260 VAL A N 1
ATOM 2082 C CA . VAL A 1 260 ? 9.773 -2.039 -14.687 1.00 91.38 260 VAL A CA 1
ATOM 2083 C C . VAL A 1 260 ? 9.840 -3.361 -15.455 1.00 91.38 260 VAL A C 1
ATOM 2085 O O . VAL A 1 260 ? 10.790 -4.117 -15.277 1.00 91.38 260 VAL A O 1
ATOM 2088 N N . GLY A 1 261 ? 8.915 -3.612 -16.383 1.00 94.38 261 GLY A N 1
ATOM 2089 C CA . GLY A 1 261 ? 8.993 -4.738 -17.315 1.00 94.38 261 GLY A CA 1
ATOM 2090 C C . GLY A 1 261 ? 10.246 -4.730 -18.192 1.00 94.38 261 GLY A C 1
ATOM 2091 O O . GLY A 1 261 ? 10.835 -5.779 -18.446 1.00 94.38 261 GLY A O 1
ATOM 2092 N N . GLN A 1 262 ? 10.690 -3.553 -18.637 1.00 92.25 262 GLN A N 1
ATOM 2093 C CA . GLN A 1 262 ? 11.951 -3.418 -19.372 1.00 92.25 262 GLN A CA 1
ATOM 2094 C C . GLN A 1 262 ? 13.152 -3.742 -18.475 1.00 92.25 262 GLN A C 1
ATOM 2096 O O . GLN A 1 262 ? 14.064 -4.436 -18.919 1.00 92.25 262 GLN A O 1
ATOM 2101 N N . PHE A 1 263 ? 13.139 -3.297 -17.214 1.00 90.12 263 PHE A N 1
ATOM 2102 C CA . PHE A 1 263 ? 14.185 -3.640 -16.245 1.00 90.12 263 PHE A CA 1
ATOM 2103 C C . PHE A 1 263 ? 14.227 -5.141 -15.960 1.00 90.12 263 PHE A C 1
ATOM 2105 O O . PHE A 1 263 ? 15.305 -5.733 -15.963 1.00 90.12 263 PHE A O 1
ATOM 2112 N N . ALA A 1 264 ? 13.061 -5.771 -15.787 1.00 91.69 264 ALA A N 1
ATOM 2113 C CA . ALA A 1 264 ? 12.950 -7.211 -15.589 1.00 91.69 264 ALA A CA 1
ATOM 2114 C C . ALA A 1 264 ? 13.592 -7.978 -16.755 1.00 91.69 264 ALA A C 1
ATOM 2116 O O . ALA A 1 264 ? 14.489 -8.781 -16.524 1.00 91.69 264 ALA A O 1
ATOM 2117 N N . LYS A 1 265 ? 13.264 -7.637 -18.007 1.00 92.81 265 LYS A N 1
ATOM 2118 C CA . LYS A 1 265 ? 13.882 -8.265 -19.192 1.00 92.81 265 LYS A CA 1
ATOM 2119 C C . LYS A 1 265 ? 15.402 -8.095 -19.256 1.00 92.81 265 LYS A C 1
ATOM 2121 O O . LYS A 1 265 ? 16.098 -8.975 -19.752 1.00 92.81 265 LYS A O 1
ATOM 2126 N N . LYS A 1 266 ? 15.927 -6.962 -18.775 1.00 90.81 266 LYS A N 1
ATOM 2127 C CA . LYS A 1 266 ? 17.375 -6.701 -18.706 1.00 90.81 266 LYS A CA 1
ATOM 2128 C C . LYS A 1 266 ? 18.074 -7.447 -17.565 1.00 90.81 266 LYS A C 1
ATOM 2130 O O . LYS A 1 266 ? 19.296 -7.567 -17.592 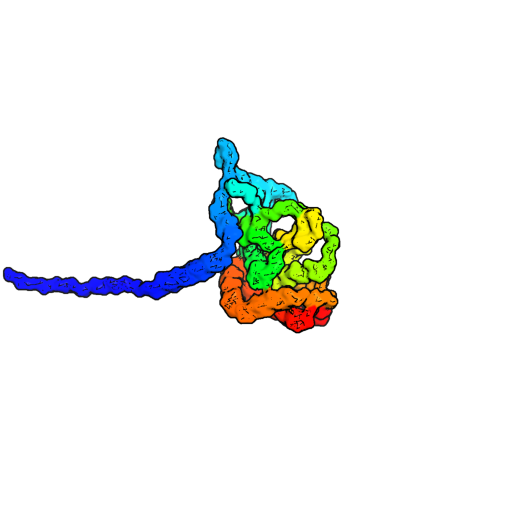1.00 90.81 266 LYS A O 1
ATOM 2135 N N . GLY A 1 267 ? 17.346 -7.900 -16.545 1.00 90.75 267 GLY A N 1
ATOM 2136 C CA . GLY A 1 267 ? 17.925 -8.560 -15.372 1.00 90.75 267 GLY A CA 1
ATOM 2137 C C . GLY A 1 267 ? 18.427 -7.620 -14.273 1.00 90.75 267 GLY A C 1
ATOM 2138 O O . GLY A 1 267 ? 18.762 -8.090 -13.189 1.00 90.75 267 GLY A O 1
ATOM 2139 N N . LYS A 1 268 ? 18.498 -6.309 -14.519 1.00 86.50 268 LYS A N 1
ATOM 2140 C CA . LYS A 1 268 ? 19.011 -5.291 -13.586 1.00 86.50 268 LYS A CA 1
ATOM 2141 C C . LYS A 1 268 ? 18.534 -3.896 -13.993 1.00 86.50 268 LYS A C 1
ATOM 2143 O O . LYS A 1 268 ? 18.130 -3.689 -15.137 1.00 86.50 268 LYS A O 1
ATOM 2148 N N . ILE A 1 269 ? 18.637 -2.942 -13.071 1.00 80.44 269 ILE A N 1
ATOM 2149 C CA . ILE A 1 269 ? 18.445 -1.515 -13.357 1.00 80.44 269 ILE A CA 1
ATOM 2150 C C . ILE A 1 269 ? 19.821 -0.886 -13.570 1.00 80.44 269 ILE A C 1
ATOM 2152 O O . ILE A 1 269 ? 20.642 -0.863 -12.650 1.00 80.44 269 ILE A O 1
ATOM 2156 N N . GLU A 1 270 ? 20.094 -0.387 -14.774 1.00 77.69 270 GLU A N 1
ATOM 2157 C CA . GLU A 1 270 ? 21.365 0.279 -15.061 1.00 77.69 270 GLU A CA 1
ATOM 2158 C C . GLU A 1 270 ? 21.295 1.762 -14.695 1.00 77.69 270 GLU A C 1
ATOM 2160 O O . GLU A 1 270 ? 20.257 2.407 -14.817 1.00 77.69 270 GLU A O 1
ATOM 2165 N N . THR A 1 271 ? 22.418 2.351 -14.283 1.00 69.75 271 THR A N 1
ATOM 2166 C CA . THR A 1 271 ? 22.463 3.790 -13.958 1.00 69.75 271 THR A CA 1
ATOM 2167 C C . THR A 1 271 ? 22.034 4.671 -15.145 1.00 69.75 271 THR A C 1
ATOM 2169 O O . THR A 1 271 ? 21.417 5.718 -14.957 1.00 69.75 271 THR A O 1
ATOM 2172 N N . THR A 1 272 ? 22.307 4.234 -16.375 1.00 69.31 272 THR A N 1
ATOM 2173 C CA . THR A 1 272 ? 21.887 4.892 -17.623 1.00 69.31 272 THR A CA 1
ATOM 2174 C C . THR A 1 272 ? 20.372 4.912 -17.807 1.00 69.31 272 THR A C 1
ATOM 2176 O O . THR A 1 272 ? 19.846 5.912 -18.294 1.00 69.31 272 THR A O 1
ATOM 2179 N N . ASP A 1 273 ? 19.659 3.883 -17.339 1.00 68.75 273 ASP A N 1
ATOM 2180 C CA . ASP A 1 273 ? 18.193 3.815 -17.386 1.00 68.75 273 ASP A CA 1
ATOM 2181 C C . ASP A 1 273 ? 17.519 4.918 -16.553 1.00 68.75 273 ASP A C 1
ATOM 2183 O O . ASP A 1 273 ? 16.337 5.209 -16.736 1.00 68.75 273 ASP A O 1
ATOM 2187 N N . LEU A 1 274 ? 18.269 5.529 -15.631 1.00 61.12 274 LEU A N 1
ATOM 2188 C CA . LEU A 1 274 ? 17.798 6.567 -14.712 1.00 61.12 274 LEU A CA 1
ATOM 2189 C C . LEU A 1 274 ? 18.074 7.987 -15.202 1.00 61.12 274 LEU A C 1
ATOM 2191 O O . LEU A 1 274 ? 17.527 8.945 -14.655 1.00 61.12 274 LEU A O 1
ATOM 2195 N N . LEU A 1 275 ? 18.968 8.129 -16.182 1.00 53.38 275 LEU A N 1
ATOM 2196 C CA . LEU A 1 275 ? 19.358 9.415 -16.761 1.00 53.38 275 LEU A CA 1
ATOM 2197 C C . LEU A 1 275 ? 18.429 9.837 -17.903 1.00 53.38 275 LEU A C 1
ATOM 2199 O O . LEU A 1 275 ? 18.386 11.021 -18.248 1.00 53.38 275 LEU A O 1
ATOM 2203 N N . GLU A 1 276 ? 17.646 8.903 -18.448 1.00 52.03 276 GLU A N 1
ATOM 2204 C CA . GLU A 1 276 ? 16.470 9.231 -19.247 1.00 52.03 276 GLU A CA 1
ATOM 2205 C C . GLU A 1 276 ? 15.494 9.989 -18.347 1.00 52.03 276 GLU A C 1
ATOM 2207 O O . GLU A 1 276 ? 14.841 9.413 -17.476 1.00 52.03 276 GLU A O 1
ATOM 2212 N N . LYS A 1 277 ? 15.450 11.317 -18.511 1.00 45.16 277 LYS A N 1
ATOM 2213 C CA . LYS A 1 277 ? 14.521 12.194 -17.798 1.00 45.16 277 LYS A CA 1
ATOM 2214 C C . LYS A 1 277 ? 13.139 11.550 -17.825 1.00 45.16 277 LYS A C 1
ATOM 2216 O O . LYS A 1 277 ? 12.560 11.378 -18.893 1.00 45.16 277 LYS A O 1
ATOM 2221 N N . MET A 1 278 ? 12.604 11.235 -16.650 1.00 46.50 278 MET A N 1
ATOM 2222 C CA . MET A 1 278 ? 11.191 10.918 -16.492 1.00 46.50 278 MET A CA 1
ATOM 2223 C C . MET A 1 278 ? 10.386 12.202 -16.736 1.00 46.50 278 MET A C 1
ATOM 2225 O O . MET A 1 278 ? 9.931 12.854 -15.802 1.00 46.50 278 MET A O 1
ATOM 2229 N N . THR A 1 279 ? 10.293 12.640 -17.990 1.00 34.44 279 THR A N 1
ATOM 2230 C CA . THR A 1 279 ? 9.361 13.682 -18.413 1.00 34.44 279 THR A CA 1
ATOM 2231 C C . THR A 1 279 ? 7.979 13.048 -18.450 1.00 34.44 279 THR A C 1
ATOM 2233 O O . THR A 1 279 ? 7.594 12.428 -19.438 1.00 34.44 279 THR A O 1
ATOM 2236 N N . PHE A 1 280 ? 7.273 13.135 -17.326 1.00 39.78 280 PHE A N 1
ATOM 2237 C CA . PHE A 1 280 ? 5.837 12.911 -17.273 1.00 39.78 280 PHE A CA 1
ATOM 2238 C C . PHE A 1 280 ? 5.150 14.249 -17.563 1.00 39.78 280 PHE A C 1
ATOM 2240 O O . PHE A 1 280 ? 4.991 15.072 -16.664 1.00 39.78 280 PHE A O 1
ATOM 2247 N N . GLU A 1 281 ? 4.805 14.470 -18.830 1.00 36.44 281 GLU A N 1
ATOM 2248 C CA . GLU A 1 281 ? 3.592 15.225 -19.175 1.00 36.44 281 GLU A CA 1
ATOM 2249 C C . G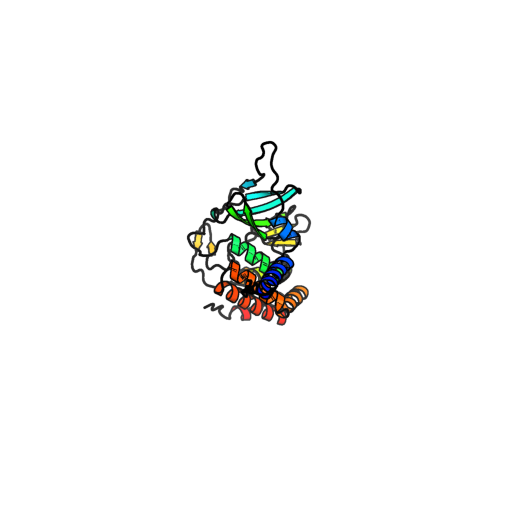LU A 1 281 ? 2.388 14.273 -19.121 1.00 36.44 281 GLU A C 1
ATOM 2251 O O . GLU A 1 281 ? 2.526 13.100 -19.567 1.00 36.44 281 GLU A O 1
#

Secondary structure (DSSP, 8-state):
------------PPPTHHHHHHHHHHHHHHHTS-HHHHHHHHPPBPB-TTS-B-EEEEPSSSS-EEEEEBTTS-EEEEEEGGG-TTTTT-SS-HHHHHHHHHHHHHHTT---SPPEEEEEETTEEEEEEEPPTTEEE--S-S-TGGGHHHHHHHHHHT-S---GGGEEEETTTS--EEE---TTSSSS-EEETTEEETT--S---GGGT--BTPBPPHHHHHHHHHHHH-HHHHHHHHHHHHHHHHHHHHHHHHHHHHHHHHHHHHTBB-GGGGTS-----

Radius of gyration: 22.98 Å; chains: 1; bounding box: 99×36×58 Å

pLDDT: mean 81.85, std 18.51, range [34.44, 98.56]

Foldseek 3Di:
DDDDDDDDDPPPDPDCPVVVVVVVVVVLVVVPADPVLVCQAPFAFDADPVRHGPWAWDPDDQFTWIWTATPVRWIKIWGFQVRDPCVVPDVAGLQLLLQLLVLLCVLLVLQAAARWDFYDDPNTTGIIGGDDPQKDFAPPPDDLQLLVSVLLSCQLQVAQDDDRRQWIAHNPPRRHIHGHDRSRTLACWHDDDNDIDHNNDSQPPSVVSRFAPNFHDLVSLVSLVVSVPDPSSLVSSLVSCCVRPNDLSSVSSVVSSVLVNVCSVVRGDHPVSRVPPPPDD